Protein AF-A0AAN0JNF4-F1 (afdb_monomer)

Sequence (200 aa):
MFHEVEVFEYHETFSSSIDSCIINKDASWCRSPLKKAMQQNGWIILALCFAAAAVVLMICLPSYQQMKGKEGEPTNHVHVYPEDVKPPQVPLPTTTSKPLDISDLSYIISKLKECKFDPGQWEDLCLDIGLYEVTISTIRSDRNTANDCLRSCLVKWLNRVEDVDKKGGATWESLENGLINIGQKPVAEKLRERRKNRNK

InterPro domains:
  IPR000488 Death domain [PF00531] (119-193)
  IPR000488 Death domain [PS50017] (121-195)
  IPR011029 Death-like domain superfamily [G3DSA:1.10.533.10] (103-198)
  IPR011029 Death-like domain superfamily [SSF47986] (118-196)

Nearest PDB structures (foldseek):
  1wxp-assembly1_A  TM=7.784E-01  e=5.017E-02  Homo sapiens
  2kn6-assembly1_A  TM=3.632E-01  e=1.593E+00  Homo sapiens
  8auw-assembly1_D  TM=2.511E-01  e=8.977E+00  Homo sapiens

Radius of gyration: 28.71 Å; Cα contacts (8 Å, |Δi|>4): 121; chains: 1; bounding box: 68×84×61 Å

Mean predicted aligned error: 19.16 Å

Organism: Amphimedon queenslandica (NCBI:txid400682)

Foldseek 3Di:
DDDDDDDDDDDDDPDDPPPDDPDDDDPDPPPDPVVVVCVPCVVVVVVVVVVVVVVVCVVCVVVVVVVVPDPDDPPPPPPPPPDDDPPPCPPDPPPVFDQAAPVCLVVVLVLLVVLVPDLVCLLLLLVQLFDDPVVLVVLVVVDDDSSSSNSVSLNCQNVVPGCNVVQVGRGLVSSLVSCVVSVNNSSSVSSVVVVVVVVD

Secondary structure (DSSP, 8-state):
--------------SSTTSS-S----TTS---THHHHHHHSHHHHHHHHHHHHHHHHHHHHHHHHTTSS-------------TT------------PPBP-GGGHHHHHHHHHHTT--GGGHHHHHHHTT--HHHHHHHHHH-SSHHHHHHHHHHHHHTT-TTTTTTT-SBHHHHHHHHHHTT-HHHHHHHHHHHHTT--

Structure (mmCIF, N/CA/C/O backbone):
data_AF-A0AAN0JNF4-F1
#
_entry.id   AF-A0AAN0JNF4-F1
#
loop_
_atom_site.group_PDB
_atom_site.id
_atom_site.type_symbol
_atom_site.label_atom_id
_atom_site.label_alt_id
_atom_site.label_comp_id
_atom_site.label_asym_id
_atom_site.label_entity_id
_atom_site.label_seq_id
_atom_site.pdbx_PDB_ins_code
_atom_site.Cartn_x
_atom_site.Cartn_y
_atom_site.Cartn_z
_atom_site.occupancy
_atom_site.B_iso_or_equiv
_atom_site.auth_seq_id
_atom_site.auth_comp_id
_atom_site.auth_asym_id
_atom_site.auth_atom_id
_atom_site.pdbx_PDB_model_num
ATOM 1 N N . MET A 1 1 ? 48.609 48.356 7.515 1.00 37.72 1 MET A N 1
ATOM 2 C CA . MET A 1 1 ? 47.63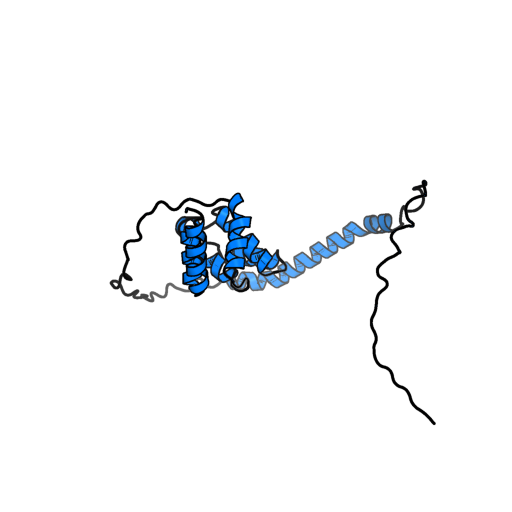8 48.860 6.522 1.00 37.72 1 MET A CA 1
ATOM 3 C C . MET A 1 1 ? 46.818 47.649 6.101 1.00 37.72 1 MET A C 1
ATOM 5 O O . MET A 1 1 ? 47.365 46.800 5.418 1.00 37.72 1 MET A O 1
ATOM 9 N N . PHE A 1 2 ? 45.852 47.294 6.954 1.00 30.27 2 PHE A N 1
ATOM 10 C CA . PHE A 1 2 ? 44.401 47.404 6.700 1.00 30.27 2 PHE A CA 1
ATOM 11 C C . PHE A 1 2 ? 43.979 46.478 5.542 1.00 30.27 2 PHE A C 1
ATOM 13 O O . PHE A 1 2 ? 44.378 46.740 4.417 1.00 30.27 2 PHE A O 1
ATOM 20 N N . HIS A 1 3 ? 43.499 45.258 5.812 1.00 29.58 3 HIS A N 1
ATOM 21 C CA . HIS A 1 3 ? 42.169 44.818 6.304 1.00 29.58 3 HIS A CA 1
ATOM 22 C C . HIS A 1 3 ? 41.166 44.534 5.172 1.00 29.58 3 HIS A C 1
ATOM 24 O O . HIS A 1 3 ? 41.238 45.164 4.128 1.00 29.58 3 HIS A O 1
ATOM 30 N N . GLU A 1 4 ? 40.244 43.613 5.488 1.00 40.78 4 GLU A N 1
ATOM 31 C CA . GLU A 1 4 ? 38.973 43.254 4.817 1.00 40.78 4 GLU A CA 1
ATOM 32 C C . GLU A 1 4 ? 39.038 42.090 3.806 1.00 40.78 4 GLU A C 1
ATOM 34 O O . GLU A 1 4 ? 39.748 42.163 2.810 1.00 40.78 4 GLU A O 1
ATOM 39 N N . VAL A 1 5 ? 38.526 40.874 4.107 1.00 35.50 5 VAL A N 1
ATOM 40 C CA . VAL A 1 5 ? 37.153 40.426 4.519 1.00 35.50 5 VAL A CA 1
ATOM 41 C C . VAL A 1 5 ? 36.162 40.796 3.394 1.00 35.50 5 VAL A C 1
ATOM 43 O O . VAL A 1 5 ? 36.164 41.937 2.972 1.00 35.50 5 VAL A O 1
ATOM 46 N N . GLU A 1 6 ? 35.470 39.887 2.697 1.00 40.53 6 GLU A N 1
ATOM 47 C CA . GLU A 1 6 ? 34.251 39.127 3.059 1.00 40.53 6 GLU A CA 1
ATOM 48 C C . GLU A 1 6 ? 34.028 38.038 1.978 1.00 40.53 6 GLU A C 1
ATOM 50 O O . GLU A 1 6 ? 34.368 38.233 0.815 1.00 40.53 6 GLU A O 1
ATOM 55 N N . VAL A 1 7 ? 33.676 36.784 2.278 1.00 29.95 7 VAL A N 1
ATOM 56 C CA . VAL A 1 7 ? 32.424 36.260 2.863 1.00 29.95 7 VAL A CA 1
ATOM 57 C C . VAL A 1 7 ? 31.189 36.534 1.994 1.00 29.95 7 VAL A C 1
ATOM 59 O O . VAL A 1 7 ? 30.878 37.655 1.626 1.00 29.95 7 VAL A O 1
ATOM 62 N N . PHE A 1 8 ? 30.520 35.425 1.671 1.00 33.59 8 PHE A N 1
ATOM 63 C CA . PHE A 1 8 ? 29.207 35.281 1.052 1.00 33.59 8 PHE A CA 1
ATOM 64 C C . PHE A 1 8 ? 28.179 36.325 1.503 1.00 33.59 8 PHE A C 1
ATOM 66 O O . PHE A 1 8 ? 27.909 36.425 2.696 1.00 33.59 8 PHE A O 1
ATOM 73 N N . GLU A 1 9 ? 27.449 36.898 0.545 1.00 34.94 9 GLU A N 1
ATOM 74 C CA . GLU A 1 9 ? 26.046 37.226 0.775 1.00 34.94 9 GLU A CA 1
ATOM 75 C C . GLU A 1 9 ? 25.196 37.033 -0.486 1.00 34.94 9 GLU A C 1
ATOM 77 O O . GLU A 1 9 ? 25.635 37.167 -1.627 1.00 34.94 9 GLU A O 1
ATOM 82 N N . TYR A 1 10 ? 23.977 36.593 -0.221 1.00 33.22 10 TYR A N 1
ATOM 83 C CA . TYR A 1 10 ? 23.023 35.935 -1.090 1.00 33.22 10 TYR A CA 1
ATOM 84 C C . TYR A 1 10 ? 21.776 36.815 -1.032 1.00 33.22 10 TYR A C 1
ATOM 86 O O . TYR A 1 10 ? 21.162 36.850 0.028 1.00 33.22 10 TYR A O 1
ATOM 94 N N . HIS A 1 11 ? 21.371 37.517 -2.098 1.00 32.22 11 HIS A N 1
ATOM 95 C CA . HIS A 1 11 ? 19.966 37.931 -2.214 1.00 32.22 11 HIS A CA 1
ATOM 96 C C . HIS A 1 11 ? 19.532 38.371 -3.619 1.00 32.22 11 HIS A C 1
ATOM 98 O O . HIS A 1 11 ? 20.156 39.209 -4.259 1.00 32.22 11 HIS A O 1
ATOM 104 N N . GLU A 1 12 ? 18.415 37.765 -4.027 1.00 42.78 12 GLU A N 1
ATOM 105 C CA . GLU A 1 12 ? 17.326 38.256 -4.877 1.00 42.78 12 GLU A CA 1
ATOM 106 C C . GLU A 1 12 ? 17.606 39.173 -6.074 1.00 42.78 12 GLU A C 1
ATOM 108 O O . GLU A 1 12 ? 17.917 40.350 -5.948 1.00 42.78 12 GLU A O 1
ATOM 113 N N . THR A 1 13 ? 17.223 38.681 -7.256 1.00 38.41 13 THR A N 1
ATOM 114 C CA . THR A 1 13 ? 16.361 39.438 -8.190 1.00 38.41 13 THR A CA 1
ATOM 115 C C . THR A 1 13 ? 15.706 38.478 -9.191 1.00 38.41 13 THR A C 1
ATOM 117 O O . THR A 1 13 ? 15.903 38.538 -10.400 1.00 38.41 13 THR A O 1
ATOM 120 N N . PHE A 1 14 ? 14.890 37.550 -8.679 1.00 38.47 14 PHE A N 1
ATOM 121 C CA . PHE A 1 14 ? 13.948 36.776 -9.494 1.00 38.47 14 PHE A CA 1
ATOM 122 C C . PHE A 1 14 ? 12.601 37.508 -9.531 1.00 38.47 14 PHE A C 1
ATOM 124 O O . PHE A 1 14 ? 11.618 37.044 -8.971 1.00 38.47 14 PHE A O 1
ATOM 131 N N . SER A 1 15 ? 12.562 38.704 -10.121 1.00 45.88 15 SER A N 1
ATOM 132 C CA . SER A 1 15 ? 11.306 39.352 -10.517 1.00 45.88 15 SER A CA 1
ATOM 133 C C . SER A 1 15 ? 11.604 40.564 -11.399 1.00 45.88 15 SER A C 1
ATOM 135 O O . SER A 1 15 ? 11.962 41.623 -10.894 1.00 45.88 15 SER A O 1
ATOM 137 N N . SER A 1 16 ? 11.540 40.387 -12.723 1.00 42.41 16 SER A N 1
ATOM 138 C CA . SER A 1 16 ? 11.180 41.455 -13.688 1.00 42.41 16 SER A CA 1
ATOM 139 C C . SER A 1 16 ? 11.310 41.056 -15.166 1.00 42.41 16 SER A C 1
ATOM 141 O O . SER A 1 16 ? 10.908 41.829 -16.027 1.00 42.41 16 SER A O 1
ATOM 143 N N . SER A 1 17 ? 11.789 39.859 -15.522 1.00 40.06 17 SER A N 1
ATOM 144 C CA . SER A 1 17 ? 11.940 39.479 -16.941 1.00 40.06 17 SER A CA 1
ATOM 145 C C . SER A 1 17 ? 10.810 38.576 -17.461 1.00 40.06 17 SER A C 1
ATOM 147 O O . SER A 1 17 ? 11.061 37.532 -18.053 1.00 40.06 17 SER A O 1
ATOM 149 N N . ILE A 1 18 ? 9.547 38.945 -17.207 1.00 45.22 18 ILE A N 1
ATOM 150 C CA . ILE A 1 18 ? 8.381 38.332 -17.885 1.00 45.22 18 ILE A CA 1
ATOM 151 C C . ILE A 1 18 ? 7.602 39.343 -18.752 1.00 45.22 18 ILE A C 1
ATOM 153 O O . ILE A 1 18 ? 6.824 38.932 -19.608 1.00 45.22 18 ILE A O 1
ATOM 157 N N . ASP A 1 19 ? 7.907 40.644 -18.697 1.00 48.97 19 ASP A N 1
ATOM 158 C CA . ASP A 1 19 ? 7.134 41.669 -19.424 1.00 48.97 19 ASP A CA 1
ATOM 159 C C . ASP A 1 19 ? 7.803 42.228 -20.693 1.00 48.97 19 ASP A C 1
ATOM 161 O O . ASP A 1 19 ? 7.809 43.433 -20.935 1.00 48.97 19 ASP A O 1
ATOM 165 N N . SER A 1 20 ? 8.336 41.375 -21.577 1.00 47.97 20 SER A N 1
ATOM 166 C CA . SER A 1 20 ? 8.727 41.870 -22.915 1.00 47.97 20 SER A CA 1
ATOM 167 C C . SER A 1 20 ? 8.595 40.881 -24.076 1.00 47.97 20 SER A C 1
ATOM 169 O O . SER A 1 20 ? 9.368 40.915 -25.027 1.00 47.97 20 SER A O 1
ATOM 171 N N . CYS A 1 21 ? 7.603 39.988 -24.048 1.00 41.78 21 CYS A N 1
ATOM 172 C CA . CYS A 1 21 ? 7.307 39.131 -25.211 1.00 41.78 21 CYS A CA 1
ATOM 173 C C . CYS A 1 21 ? 5.870 39.237 -25.732 1.00 41.78 21 CYS A C 1
ATOM 175 O O . CYS A 1 21 ? 5.448 38.423 -26.553 1.00 41.78 21 CYS A O 1
ATOM 177 N N . ILE A 1 22 ? 5.134 40.275 -25.336 1.00 50.75 22 ILE A N 1
ATOM 178 C CA . ILE A 1 22 ? 3.923 40.675 -26.052 1.00 50.75 22 ILE A CA 1
ATOM 179 C C . ILE A 1 22 ? 4.310 41.846 -26.956 1.00 50.75 22 ILE A C 1
ATOM 181 O O . ILE A 1 22 ? 4.891 42.816 -26.488 1.00 50.75 22 ILE A O 1
ATOM 185 N N . ILE A 1 23 ? 3.955 41.735 -28.240 1.00 52.88 23 ILE A N 1
ATOM 186 C CA . ILE A 1 23 ? 4.236 42.643 -29.370 1.00 52.88 23 ILE A CA 1
ATOM 187 C C . ILE A 1 23 ? 5.471 42.240 -30.203 1.00 52.88 23 ILE A C 1
ATOM 189 O O . ILE A 1 23 ? 6.491 42.916 -30.212 1.00 52.88 23 ILE A O 1
ATOM 193 N N . ASN A 1 24 ? 5.333 41.189 -31.023 1.00 40.91 24 ASN A N 1
ATOM 194 C CA . ASN A 1 24 ? 5.505 41.385 -32.469 1.00 40.91 24 ASN A CA 1
ATOM 195 C C . ASN A 1 24 ? 4.873 40.256 -33.302 1.00 40.91 24 ASN A C 1
ATOM 197 O O . ASN A 1 24 ? 5.160 39.073 -33.115 1.00 40.91 24 ASN A O 1
ATOM 201 N N . LYS A 1 25 ? 4.001 40.648 -34.236 1.00 52.88 25 LYS A N 1
ATOM 202 C CA . LYS A 1 25 ? 3.541 39.824 -35.356 1.00 52.88 25 LYS A CA 1
ATOM 203 C C . LYS A 1 25 ? 4.676 39.808 -36.378 1.00 52.88 25 LYS A C 1
ATOM 205 O O . LYS A 1 25 ? 4.958 40.856 -36.929 1.00 52.88 25 LYS A O 1
ATOM 210 N N . ASP A 1 26 ? 5.320 38.657 -36.572 1.00 43.03 26 ASP A N 1
ATOM 211 C CA . ASP A 1 26 ? 5.744 38.131 -37.884 1.00 43.03 26 ASP A CA 1
ATOM 212 C C . ASP A 1 26 ? 6.578 36.854 -37.697 1.00 43.03 26 ASP A C 1
ATOM 214 O O . ASP A 1 26 ? 7.797 36.838 -37.531 1.00 43.03 26 ASP A O 1
ATOM 218 N N . ALA A 1 27 ? 5.867 35.729 -37.702 1.00 53.47 27 ALA A N 1
ATOM 219 C CA . ALA A 1 27 ? 6.395 34.386 -37.509 1.00 53.47 27 ALA A CA 1
ATOM 220 C C . ALA A 1 27 ? 6.979 33.797 -38.809 1.00 53.47 27 ALA A C 1
ATOM 222 O O . ALA A 1 27 ? 6.453 32.816 -39.339 1.00 53.47 27 ALA A O 1
ATOM 223 N N . SER A 1 28 ? 8.074 34.361 -39.329 1.00 56.09 28 SER A N 1
ATOM 224 C CA . SER A 1 28 ? 8.736 33.825 -40.535 1.00 56.09 28 SER A CA 1
ATOM 225 C C . SER A 1 28 ? 10.201 33.404 -40.354 1.00 56.09 28 SER A C 1
ATOM 227 O O . SER A 1 28 ? 10.709 32.686 -41.213 1.00 56.09 28 SER A O 1
ATOM 229 N N . TRP A 1 29 ? 10.869 33.734 -39.239 1.00 48.03 29 TRP A N 1
ATOM 230 C CA . TRP A 1 29 ? 12.318 33.479 -39.084 1.00 48.03 29 TRP A CA 1
ATOM 231 C C . TRP A 1 29 ? 12.742 32.429 -38.044 1.00 48.03 29 TRP A C 1
ATOM 233 O O . TRP A 1 29 ? 13.887 31.988 -38.061 1.00 48.03 29 TRP A O 1
ATOM 243 N N . CYS A 1 30 ? 11.840 31.896 -37.218 1.00 50.25 30 CYS A N 1
ATOM 244 C CA . CYS A 1 30 ? 12.191 30.842 -36.248 1.00 50.25 30 CYS A CA 1
ATOM 245 C C . CYS A 1 30 ? 11.927 29.415 -36.764 1.00 50.25 30 CYS A C 1
ATOM 247 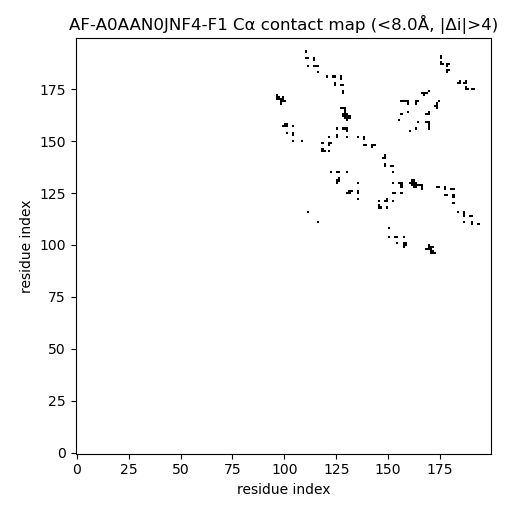O O . CYS A 1 30 ? 11.486 28.546 -36.012 1.00 50.25 30 CYS A O 1
ATOM 249 N N . ARG A 1 31 ? 12.187 29.133 -38.050 1.00 50.03 31 ARG A N 1
ATOM 250 C CA . ARG A 1 31 ? 12.218 27.749 -38.559 1.00 50.03 31 ARG A CA 1
ATOM 251 C C . ARG A 1 31 ? 13.667 27.274 -38.607 1.00 50.03 31 ARG A C 1
ATOM 253 O O . ARG A 1 31 ? 14.343 27.305 -39.627 1.00 50.03 31 ARG A O 1
ATOM 260 N N . SER A 1 32 ? 14.114 26.884 -37.424 1.00 48.38 32 SER A N 1
ATOM 261 C CA . SER A 1 32 ? 15.440 26.405 -37.068 1.00 48.38 32 SER A CA 1
ATOM 262 C C . SER A 1 32 ? 15.986 25.304 -38.007 1.00 48.38 32 SER A C 1
ATOM 264 O O . SER A 1 32 ? 15.274 24.341 -38.313 1.00 48.38 32 SER A O 1
ATOM 266 N N . PRO A 1 33 ? 17.279 25.365 -38.399 1.00 52.34 33 PRO A N 1
ATOM 267 C CA . PRO A 1 33 ? 17.980 24.306 -39.148 1.00 52.34 33 PRO A CA 1
ATOM 268 C C . PRO A 1 33 ? 18.035 22.951 -38.410 1.00 52.34 33 PRO A C 1
ATOM 270 O O . PRO A 1 33 ? 18.380 21.927 -38.996 1.00 52.34 33 PRO A O 1
ATOM 273 N N . LEU A 1 34 ? 17.608 22.919 -37.145 1.00 49.91 34 LEU A N 1
ATOM 274 C CA . LEU A 1 34 ? 17.571 21.741 -36.282 1.00 49.91 34 LEU A CA 1
ATOM 275 C C . LEU A 1 34 ? 16.607 20.645 -36.776 1.00 49.91 34 LEU A C 1
ATOM 277 O O . LEU A 1 34 ? 16.889 19.461 -36.611 1.00 49.91 34 LEU A O 1
ATOM 281 N N . LYS A 1 35 ? 15.504 21.006 -37.454 1.00 48.53 35 LYS A N 1
ATOM 282 C CA . LYS A 1 35 ? 14.561 20.003 -37.990 1.00 48.53 35 LYS A CA 1
ATOM 283 C C . LYS A 1 35 ? 15.099 19.253 -39.214 1.00 48.53 35 LYS A C 1
ATOM 285 O O . LYS A 1 35 ? 14.664 18.133 -39.461 1.00 48.53 35 LYS A O 1
ATOM 290 N N . LYS A 1 36 ? 16.055 19.826 -39.957 1.00 50.47 36 LYS A N 1
ATOM 291 C CA . LYS A 1 36 ? 16.671 19.155 -41.118 1.00 50.47 36 LYS A CA 1
ATOM 292 C C . LYS A 1 36 ? 17.751 18.147 -40.708 1.00 50.47 36 LYS A C 1
ATOM 294 O O . LYS A 1 36 ? 17.891 17.123 -41.365 1.00 50.47 36 LYS A O 1
ATOM 299 N N . ALA A 1 37 ? 18.440 18.369 -39.588 1.00 50.34 37 ALA A N 1
ATOM 300 C CA . ALA A 1 37 ? 19.450 17.435 -39.081 1.00 50.34 37 ALA A CA 1
ATOM 301 C C . ALA A 1 37 ? 18.852 16.117 -38.540 1.00 50.34 37 ALA A C 1
ATOM 303 O O . ALA A 1 37 ? 19.492 15.071 -38.627 1.00 50.34 37 ALA A O 1
ATOM 304 N N . MET A 1 38 ? 17.609 16.133 -38.041 1.00 53.28 38 MET A N 1
ATOM 305 C CA . MET A 1 38 ? 16.937 14.932 -37.515 1.00 53.28 38 MET A CA 1
ATOM 306 C C . MET A 1 38 ? 16.395 13.984 -38.594 1.00 53.28 38 MET A C 1
ATOM 308 O O . MET A 1 38 ? 16.168 12.814 -38.299 1.00 53.28 38 MET A O 1
ATOM 312 N N . GLN A 1 39 ? 16.210 14.443 -39.836 1.00 56.75 39 GLN A N 1
ATOM 313 C CA . GLN A 1 39 ? 15.692 13.586 -40.908 1.00 56.75 39 GLN A CA 1
ATOM 314 C C . GLN A 1 39 ? 16.790 12.920 -41.750 1.00 56.75 39 GLN A C 1
ATOM 316 O O . GLN A 1 39 ? 16.532 11.889 -42.361 1.00 56.75 39 GLN A O 1
ATOM 321 N N . GLN A 1 40 ? 18.015 13.457 -41.747 1.00 57.03 40 GLN A N 1
ATOM 322 C CA . GLN A 1 40 ? 19.115 12.919 -42.556 1.00 57.03 40 GLN A CA 1
ATOM 323 C C . GLN A 1 40 ? 19.711 11.627 -41.960 1.00 57.03 40 GLN A C 1
ATOM 325 O O . GLN A 1 40 ? 20.162 10.765 -42.704 1.00 57.03 40 GLN A O 1
ATOM 330 N N . ASN A 1 41 ? 19.677 11.470 -40.628 1.00 56.62 41 ASN A N 1
ATOM 331 C CA . ASN A 1 4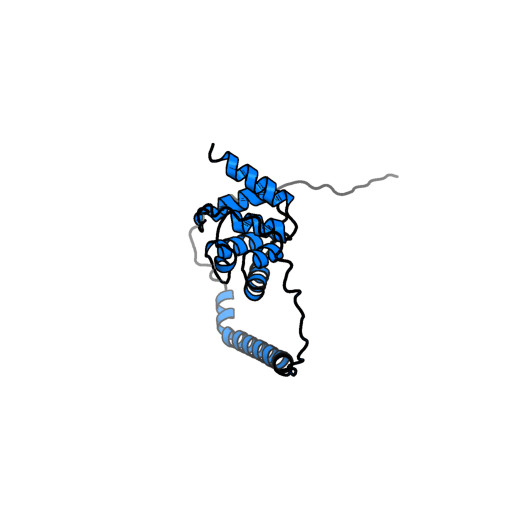1 ? 20.400 10.402 -39.917 1.00 56.62 41 ASN A CA 1
ATOM 332 C C . ASN A 1 41 ? 19.524 9.593 -38.942 1.00 56.62 41 ASN A C 1
ATOM 334 O O . ASN A 1 41 ? 20.041 8.778 -38.178 1.00 56.62 41 ASN A O 1
ATOM 338 N N . GLY A 1 42 ? 18.199 9.788 -38.951 1.00 62.41 42 GLY A N 1
ATOM 339 C CA . GLY A 1 42 ? 17.284 9.090 -38.036 1.00 62.41 42 GLY A CA 1
ATOM 340 C C . GLY A 1 42 ? 17.355 7.564 -38.157 1.00 62.41 42 GLY A C 1
ATOM 341 O O . GLY A 1 42 ? 17.238 6.855 -37.162 1.00 62.41 42 GLY A O 1
ATOM 342 N N . TRP A 1 43 ? 17.641 7.052 -39.357 1.00 65.00 43 TRP A N 1
ATOM 343 C CA . TRP A 1 43 ? 17.816 5.617 -39.602 1.00 65.00 43 TRP A CA 1
ATOM 344 C C . TRP A 1 43 ? 19.124 5.080 -39.011 1.00 65.00 43 TRP A C 1
ATOM 346 O O . TRP A 1 43 ? 19.168 3.929 -38.594 1.00 65.00 43 TRP A O 1
ATOM 356 N N . ILE A 1 44 ? 20.163 5.918 -38.910 1.00 71.50 44 ILE A N 1
ATOM 357 C CA . ILE A 1 44 ? 21.442 5.563 -38.276 1.00 71.50 44 ILE A CA 1
ATOM 358 C C . ILE A 1 44 ? 21.256 5.466 -36.763 1.00 71.50 44 ILE A C 1
ATOM 360 O O . ILE A 1 44 ? 21.715 4.507 -36.156 1.00 71.50 44 ILE A O 1
ATOM 364 N N . ILE A 1 45 ? 20.532 6.414 -36.156 1.00 70.56 45 ILE A N 1
ATOM 365 C CA . ILE A 1 45 ? 20.212 6.376 -34.720 1.00 70.56 45 ILE A CA 1
ATOM 366 C C . ILE A 1 45 ? 19.364 5.141 -34.404 1.00 70.56 45 ILE A C 1
ATOM 368 O O . ILE A 1 45 ? 19.662 4.420 -33.458 1.00 70.56 45 ILE A O 1
ATOM 372 N N . LEU A 1 46 ? 18.358 4.848 -35.233 1.00 69.62 46 LEU A N 1
ATOM 373 C CA . LEU A 1 46 ? 17.530 3.656 -35.074 1.00 69.62 46 LEU A CA 1
ATOM 374 C C . LEU A 1 46 ? 18.362 2.368 -35.213 1.00 69.62 46 LEU A C 1
ATOM 376 O O . LEU A 1 46 ? 18.249 1.480 -34.373 1.00 69.62 46 LEU A O 1
ATOM 380 N N . ALA A 1 47 ? 19.242 2.287 -36.216 1.00 77.44 47 ALA A N 1
ATOM 381 C CA . ALA A 1 47 ? 20.147 1.154 -36.411 1.00 77.44 47 ALA A CA 1
ATOM 382 C C . ALA A 1 47 ? 21.142 0.984 -35.248 1.00 77.44 47 ALA A C 1
ATOM 384 O O . ALA A 1 47 ? 21.373 -0.139 -34.805 1.00 77.44 47 ALA A O 1
ATOM 385 N N . LEU A 1 48 ? 21.680 2.082 -34.705 1.00 77.12 48 LEU A N 1
ATOM 386 C CA . LEU A 1 48 ? 22.535 2.070 -33.514 1.00 77.12 48 LEU A CA 1
ATOM 387 C C . LEU A 1 48 ? 21.768 1.606 -32.268 1.00 77.12 48 LEU A C 1
ATOM 389 O O . LEU A 1 48 ? 22.298 0.813 -31.493 1.00 77.12 48 LEU A O 1
ATOM 393 N N . CYS A 1 49 ? 20.513 2.029 -32.091 1.00 73.50 49 CYS A N 1
ATOM 394 C CA . CYS A 1 49 ? 19.658 1.557 -31.001 1.00 73.50 49 CYS A CA 1
ATOM 395 C C . CYS A 1 49 ? 19.337 0.060 -31.126 1.00 73.50 49 CYS A C 1
ATOM 397 O O . CYS A 1 49 ? 19.405 -0.657 -30.129 1.00 73.50 49 CYS A O 1
ATOM 399 N N . PHE A 1 50 ? 19.043 -0.435 -32.334 1.00 80.69 50 PHE A N 1
ATOM 400 C CA . PHE A 1 50 ? 18.837 -1.867 -32.570 1.00 80.69 50 PHE A CA 1
ATOM 401 C C . PHE A 1 50 ? 20.110 -2.680 -32.319 1.00 80.69 50 PHE A C 1
ATOM 403 O O . PHE A 1 50 ? 20.040 -3.732 -31.686 1.00 80.69 50 PHE A O 1
ATOM 410 N N . ALA A 1 51 ? 21.273 -2.183 -32.748 1.00 80.25 51 ALA A N 1
ATOM 411 C CA . ALA A 1 51 ? 22.555 -2.823 -32.473 1.00 80.25 51 ALA A CA 1
ATOM 412 C C . ALA A 1 51 ? 22.855 -2.863 -30.966 1.00 80.25 51 ALA A C 1
ATOM 414 O O . ALA A 1 51 ? 23.239 -3.908 -30.450 1.00 80.25 51 ALA A O 1
ATOM 415 N N . ALA A 1 52 ? 22.609 -1.770 -30.236 1.00 77.31 52 ALA A N 1
ATOM 416 C CA . ALA A 1 52 ? 22.777 -1.728 -28.785 1.00 77.31 52 ALA A CA 1
ATOM 417 C C . ALA A 1 52 ? 21.826 -2.699 -28.062 1.00 77.31 52 ALA A C 1
ATOM 419 O O . ALA A 1 52 ? 22.262 -3.434 -27.179 1.00 77.31 52 ALA A O 1
ATOM 420 N N . ALA A 1 53 ? 20.555 -2.772 -28.471 1.00 79.19 53 ALA A N 1
ATOM 421 C CA . ALA A 1 53 ? 19.593 -3.725 -27.916 1.00 79.19 53 ALA A CA 1
ATOM 422 C C . ALA A 1 53 ? 19.981 -5.184 -28.213 1.00 79.19 53 ALA A C 1
ATOM 424 O O . ALA A 1 53 ? 19.869 -6.036 -27.334 1.00 79.19 53 ALA A O 1
ATOM 425 N N . ALA A 1 54 ? 20.491 -5.473 -29.415 1.00 80.12 54 ALA A N 1
ATOM 426 C CA . ALA A 1 54 ? 20.993 -6.797 -29.775 1.00 80.12 54 ALA A CA 1
ATOM 427 C C . ALA A 1 54 ? 22.245 -7.175 -28.969 1.00 80.12 54 ALA A C 1
ATOM 429 O O . ALA A 1 54 ? 22.354 -8.308 -28.516 1.00 80.12 54 ALA A O 1
ATOM 430 N N . VAL A 1 55 ? 23.159 -6.231 -28.727 1.00 82.62 55 VAL A N 1
ATOM 431 C CA . VAL A 1 55 ? 24.338 -6.446 -27.873 1.00 82.62 55 VAL A CA 1
ATOM 432 C C . VAL A 1 55 ? 23.920 -6.700 -26.423 1.00 82.62 55 VAL A C 1
ATOM 434 O O . VAL A 1 55 ? 24.416 -7.643 -25.817 1.00 82.62 55 VAL A O 1
ATOM 437 N N . VAL A 1 56 ? 22.956 -5.946 -25.885 1.00 79.06 56 VAL A N 1
ATOM 438 C CA . VAL A 1 56 ? 22.387 -6.202 -24.549 1.00 79.06 56 VAL A CA 1
ATOM 439 C C . VAL A 1 56 ? 21.715 -7.574 -24.495 1.00 79.06 56 VAL A C 1
ATOM 441 O O . VAL A 1 56 ? 21.967 -8.328 -23.563 1.00 79.06 56 VAL A O 1
ATOM 444 N N . LEU A 1 57 ? 20.935 -7.955 -25.510 1.00 78.19 57 LEU A N 1
ATOM 445 C CA . LEU A 1 57 ? 20.338 -9.290 -25.588 1.00 78.19 57 LEU A CA 1
ATOM 446 C C . LEU A 1 57 ? 21.402 -10.388 -25.662 1.00 78.19 57 LEU A C 1
ATOM 448 O O . LEU A 1 57 ? 21.252 -11.390 -24.980 1.00 78.19 57 LEU A O 1
ATOM 452 N N . MET A 1 58 ? 22.489 -10.201 -26.413 1.00 77.31 58 MET A N 1
ATOM 453 C CA . MET A 1 58 ? 23.579 -11.180 -26.521 1.00 77.31 58 MET A CA 1
ATOM 454 C C . MET A 1 58 ? 24.432 -11.269 -25.248 1.00 77.31 58 MET A C 1
ATOM 456 O O . MET A 1 58 ? 24.924 -12.347 -24.928 1.00 77.31 58 MET A O 1
ATOM 460 N N . ILE A 1 59 ? 24.572 -10.175 -24.493 1.00 77.88 59 ILE A N 1
ATOM 461 C CA . ILE A 1 59 ? 25.231 -10.167 -23.177 1.00 77.88 59 ILE A CA 1
ATOM 462 C C . ILE A 1 59 ? 24.316 -10.785 -22.106 1.00 77.88 59 ILE A C 1
ATOM 464 O O . ILE A 1 59 ? 24.787 -11.495 -21.220 1.00 77.88 59 ILE A O 1
ATOM 468 N N . CYS A 1 60 ? 23.003 -10.558 -22.186 1.00 68.56 60 CYS A N 1
ATOM 469 C CA . CYS A 1 60 ? 22.035 -11.041 -21.203 1.00 68.56 60 CYS A CA 1
ATOM 470 C C . CYS A 1 60 ? 21.496 -12.451 -21.497 1.00 68.56 60 CYS A C 1
ATOM 472 O O . CYS A 1 60 ? 21.025 -13.100 -20.567 1.00 68.56 60 CYS A O 1
ATOM 474 N N . LEU A 1 61 ? 21.574 -12.963 -22.733 1.00 69.31 61 LEU A N 1
ATOM 475 C CA . LEU A 1 61 ? 21.104 -14.311 -23.089 1.00 69.31 61 LEU A CA 1
ATOM 476 C C . LEU A 1 61 ? 21.837 -15.425 -22.323 1.00 69.31 61 LEU A C 1
ATOM 478 O O . LEU A 1 61 ? 21.154 -16.301 -21.793 1.00 69.31 61 LEU A O 1
ATOM 482 N N . PRO A 1 62 ? 23.182 -15.413 -22.207 1.00 65.69 62 PRO A N 1
ATOM 483 C CA . PRO A 1 62 ? 23.911 -16.410 -21.423 1.00 65.69 62 PRO A CA 1
ATOM 484 C C . PRO A 1 62 ? 23.516 -16.379 -19.939 1.00 65.69 62 PRO A C 1
ATOM 486 O O . PRO A 1 62 ? 23.341 -17.430 -19.326 1.00 65.69 62 PRO A O 1
ATOM 489 N N . SER A 1 63 ? 23.283 -15.185 -19.380 1.00 61.97 63 SER A N 1
ATOM 490 C CA . SER A 1 63 ? 22.796 -15.000 -18.004 1.00 61.97 63 SER A CA 1
ATOM 491 C C . SER A 1 63 ? 21.336 -15.440 -17.826 1.00 61.97 63 SER A C 1
ATOM 493 O O . SER A 1 63 ? 20.980 -15.983 -16.784 1.00 61.97 63 SER A O 1
ATOM 495 N N . TYR A 1 64 ? 20.498 -15.270 -18.853 1.00 58.31 64 TYR A N 1
ATOM 496 C CA . TYR A 1 64 ? 19.112 -15.744 -18.876 1.00 58.31 64 TYR A CA 1
ATOM 497 C C . TYR A 1 64 ? 19.036 -17.278 -18.957 1.00 58.31 64 TYR A C 1
ATOM 499 O O . TYR A 1 64 ? 18.224 -17.906 -18.278 1.00 58.31 64 TYR A O 1
ATOM 507 N N . GLN A 1 65 ? 19.920 -17.904 -19.739 1.00 57.66 65 GLN A N 1
ATOM 508 C CA . GLN A 1 65 ? 20.001 -19.363 -19.874 1.00 57.66 65 GLN A CA 1
ATOM 509 C C . GLN A 1 65 ? 20.475 -20.045 -18.579 1.00 57.66 65 GLN A C 1
ATOM 511 O O . GLN A 1 65 ? 20.014 -21.141 -18.270 1.00 57.66 65 GLN A O 1
ATOM 516 N N . GLN A 1 66 ? 21.302 -19.374 -17.769 1.00 57.75 66 GLN A N 1
ATOM 517 C CA . GLN A 1 66 ? 21.721 -19.876 -16.452 1.00 57.75 66 GLN A CA 1
ATOM 518 C C . GLN A 1 66 ? 20.577 -19.955 -15.426 1.00 57.75 66 GLN A C 1
ATOM 520 O O . GLN A 1 66 ? 20.675 -20.713 -14.461 1.00 57.75 66 GLN A O 1
ATOM 525 N N . MET A 1 67 ? 19.473 -19.223 -15.627 1.00 47.28 67 MET A N 1
ATOM 526 C CA . MET A 1 67 ? 18.303 -19.296 -14.742 1.00 47.28 67 MET A CA 1
ATOM 527 C C . MET A 1 67 ? 17.338 -20.440 -15.080 1.00 47.28 67 MET A C 1
ATOM 529 O O . MET A 1 67 ? 16.574 -20.848 -14.211 1.00 47.28 67 MET A O 1
ATOM 533 N N . LYS A 1 68 ? 17.378 -21.007 -16.295 1.00 52.62 68 LYS A N 1
ATOM 534 C CA . LYS A 1 68 ? 16.523 -22.152 -16.670 1.00 52.62 68 LYS A CA 1
ATOM 535 C C . LYS A 1 68 ? 17.153 -23.528 -16.430 1.00 52.62 68 LYS A C 1
ATOM 537 O O . LYS A 1 68 ? 16.508 -24.538 -16.679 1.00 52.62 68 LYS A O 1
ATOM 542 N N . GLY A 1 69 ? 18.384 -23.580 -15.930 1.00 52.34 69 GLY A N 1
ATOM 543 C CA . GLY A 1 69 ? 19.145 -24.815 -15.740 1.00 52.34 69 GLY A CA 1
ATOM 544 C C . GLY A 1 69 ? 19.326 -25.219 -14.281 1.00 52.34 69 GLY A C 1
ATOM 545 O O . GLY A 1 69 ? 20.453 -25.497 -13.895 1.00 52.34 69 GLY A O 1
ATOM 546 N N . LYS A 1 70 ? 18.261 -25.213 -13.471 1.00 44.72 70 LYS A N 1
ATOM 547 C CA . LYS A 1 70 ? 18.171 -25.970 -12.210 1.00 44.72 70 LYS A CA 1
ATOM 548 C C . LYS A 1 70 ? 16.709 -26.327 -11.933 1.00 44.72 70 LYS A C 1
ATOM 550 O O . LYS A 1 70 ? 16.096 -25.794 -11.014 1.00 44.72 70 LYS A O 1
ATOM 555 N N . GLU A 1 71 ? 16.160 -27.266 -12.699 1.00 54.91 71 GLU A N 1
ATOM 556 C CA . GLU A 1 71 ? 15.234 -28.218 -12.079 1.00 54.91 71 GLU A CA 1
ATOM 557 C C . GLU A 1 71 ? 16.087 -29.080 -11.147 1.00 54.91 71 GLU A C 1
ATOM 559 O O . GLU A 1 71 ? 16.644 -30.107 -11.524 1.00 54.91 71 GLU A O 1
ATOM 564 N N . GLY A 1 72 ? 16.308 -28.550 -9.944 1.00 48.19 72 GLY A N 1
ATOM 565 C CA . GLY A 1 72 ? 16.785 -29.342 -8.832 1.00 48.19 72 GLY A CA 1
ATOM 566 C C . GLY A 1 72 ? 15.683 -30.328 -8.490 1.00 48.19 72 GLY A C 1
ATOM 567 O O . GLY A 1 72 ? 14.594 -29.921 -8.097 1.00 48.19 72 GLY A O 1
ATOM 568 N N . GLU A 1 73 ? 15.980 -31.598 -8.740 1.00 45.81 73 GLU A N 1
ATOM 569 C CA . GLU A 1 73 ? 15.706 -32.743 -7.876 1.00 45.81 73 GLU A CA 1
ATOM 570 C C . GLU A 1 73 ? 14.669 -32.482 -6.763 1.00 45.81 73 GLU A C 1
ATOM 572 O O . GLU A 1 73 ? 14.901 -31.617 -5.908 1.00 45.81 73 GLU A O 1
ATOM 577 N N . PRO A 1 74 ? 13.566 -33.250 -6.686 1.00 46.53 74 PRO A N 1
ATOM 578 C CA . PRO A 1 74 ? 12.670 -33.184 -5.545 1.00 46.53 74 PRO A CA 1
ATOM 579 C C . PRO A 1 74 ? 13.410 -33.721 -4.316 1.00 46.53 74 PRO A C 1
ATOM 581 O O . PRO A 1 74 ? 13.330 -34.899 -3.970 1.00 46.53 74 PRO A O 1
ATOM 584 N N . THR A 1 75 ? 14.142 -32.844 -3.631 1.00 49.03 75 THR A N 1
ATOM 585 C CA . THR A 1 75 ? 14.512 -33.099 -2.250 1.00 49.03 75 THR A CA 1
ATOM 586 C C . THR A 1 75 ? 13.212 -33.108 -1.474 1.00 49.03 75 THR A C 1
ATOM 588 O O . THR A 1 75 ? 12.557 -32.094 -1.242 1.00 49.03 75 THR A O 1
ATOM 591 N N . ASN A 1 76 ? 12.809 -34.326 -1.139 1.00 52.16 76 ASN A N 1
ATOM 592 C CA . ASN A 1 76 ? 11.742 -34.648 -0.219 1.00 52.16 76 ASN A CA 1
ATOM 593 C C . ASN A 1 76 ? 12.191 -34.217 1.189 1.00 52.16 76 ASN A C 1
ATOM 595 O O . ASN A 1 76 ? 12.405 -35.031 2.083 1.00 52.16 76 ASN A O 1
ATOM 599 N N . HIS A 1 77 ? 12.431 -32.919 1.370 1.00 47.94 77 HIS A N 1
ATOM 600 C CA . HIS A 1 77 ? 12.478 -32.312 2.679 1.00 47.94 77 HIS A CA 1
ATOM 601 C C . HIS A 1 77 ? 11.029 -32.132 3.079 1.00 47.94 77 HIS A C 1
ATOM 603 O O . HIS A 1 77 ? 10.365 -31.171 2.696 1.00 47.94 77 HIS A O 1
ATOM 609 N N . VAL A 1 78 ? 10.548 -33.122 3.825 1.00 45.56 78 VAL A N 1
ATOM 610 C CA . VAL A 1 78 ? 9.372 -33.012 4.673 1.00 45.56 78 VAL A CA 1
ATOM 611 C C . VAL A 1 78 ? 9.581 -31.772 5.538 1.00 45.56 78 VAL A C 1
ATOM 613 O O . VAL A 1 78 ? 10.208 -31.822 6.596 1.00 45.56 78 VAL A O 1
ATOM 616 N N . HIS A 1 79 ? 9.100 -30.628 5.058 1.00 43.94 79 HIS A N 1
ATOM 617 C CA . HIS A 1 79 ? 8.850 -29.491 5.910 1.00 43.94 79 HIS A CA 1
ATOM 618 C C . HIS A 1 79 ? 7.647 -29.922 6.737 1.00 43.94 79 HIS A C 1
ATOM 620 O O . HIS A 1 79 ? 6.498 -29.804 6.310 1.00 43.94 79 HIS A O 1
ATOM 626 N N . VAL A 1 80 ? 7.937 -30.525 7.890 1.00 40.50 80 VAL A N 1
ATOM 627 C CA . VAL A 1 80 ? 6.980 -30.658 8.979 1.00 40.50 80 VAL A CA 1
ATOM 628 C C . VAL A 1 80 ? 6.629 -29.225 9.359 1.00 40.50 80 VAL A C 1
ATOM 630 O O . VAL A 1 80 ? 7.268 -28.600 10.202 1.00 40.50 80 VAL A O 1
ATOM 633 N N . TYR A 1 81 ? 5.642 -28.661 8.668 1.00 47.34 81 TYR A N 1
ATOM 634 C CA . TYR A 1 81 ? 4.792 -27.669 9.286 1.00 47.34 81 TYR A CA 1
ATOM 635 C C . TYR A 1 81 ? 4.238 -28.353 10.534 1.00 47.34 81 TYR A C 1
ATOM 637 O O . TYR A 1 81 ? 3.722 -29.466 10.412 1.00 47.34 81 TYR A O 1
ATOM 645 N N . PRO A 1 82 ? 4.386 -27.764 11.727 1.00 48.59 82 PRO A N 1
ATOM 646 C CA . PRO A 1 82 ? 3.626 -28.222 12.869 1.00 48.59 82 PRO A CA 1
ATOM 647 C C . PRO A 1 82 ? 2.148 -28.115 12.484 1.00 48.59 82 PRO A C 1
ATOM 649 O O . PRO A 1 82 ? 1.586 -27.018 12.447 1.00 48.59 82 PRO A O 1
ATOM 652 N N . GLU A 1 83 ? 1.530 -29.242 12.135 1.00 52.28 83 GLU A N 1
ATOM 653 C CA . GLU A 1 83 ? 0.099 -29.370 12.331 1.00 52.28 83 GLU A CA 1
ATOM 654 C C . GLU A 1 83 ? -0.155 -29.177 13.831 1.00 52.28 83 GLU A C 1
ATOM 656 O O . GLU A 1 83 ? 0.599 -29.641 14.688 1.00 52.28 83 GLU A O 1
ATOM 661 N N . ASP A 1 84 ? -1.211 -28.419 14.108 1.00 49.88 84 ASP A N 1
ATOM 662 C CA . ASP A 1 84 ? -1.871 -28.295 15.406 1.00 49.88 84 ASP A CA 1
ATOM 663 C C . ASP A 1 84 ? -1.346 -27.282 16.429 1.00 49.88 84 ASP A C 1
ATOM 665 O O . ASP A 1 84 ? -1.558 -27.440 17.631 1.00 49.88 84 ASP A O 1
ATOM 669 N N . VAL A 1 85 ? -0.872 -26.119 15.973 1.00 48.12 85 VAL A N 1
ATOM 670 C CA . VAL A 1 85 ? -1.226 -24.880 16.692 1.00 48.12 85 VAL A CA 1
ATOM 671 C C . VAL A 1 85 ? -1.822 -23.875 15.721 1.00 48.12 85 VAL A C 1
ATOM 673 O O . VAL A 1 85 ? -1.165 -22.949 15.253 1.00 48.12 85 VAL A O 1
ATOM 676 N N . LYS A 1 86 ? -3.117 -24.060 15.439 1.00 46.72 86 LYS A N 1
ATOM 677 C CA . LYS A 1 86 ? -4.008 -23.000 14.958 1.00 46.72 86 LYS A CA 1
ATOM 678 C C . LYS A 1 86 ? -3.709 -21.744 15.797 1.00 46.72 86 LYS A C 1
ATOM 680 O O . LYS A 1 86 ? -4.018 -21.763 16.993 1.00 46.72 86 LYS A O 1
ATOM 685 N N . PRO A 1 87 ? -3.110 -20.673 15.230 1.00 52.28 87 PRO A N 1
ATOM 686 C CA . PRO A 1 87 ? -3.002 -19.399 15.933 1.00 52.28 87 PRO A CA 1
ATOM 687 C C . PRO A 1 87 ? -4.407 -19.057 16.414 1.00 52.28 87 PRO A C 1
ATOM 689 O O . PRO A 1 87 ? -5.332 -19.326 15.639 1.00 52.28 87 PRO A O 1
ATOM 692 N N . PRO A 1 88 ? -4.610 -18.547 17.644 1.00 36.78 88 PRO A N 1
ATOM 693 C CA . PRO A 1 88 ? -5.938 -18.265 18.163 1.00 36.78 88 PRO A CA 1
ATOM 694 C C . PRO A 1 88 ? -6.743 -17.530 17.099 1.00 36.78 88 PRO A C 1
ATOM 696 O O . PRO A 1 88 ? -6.525 -16.348 16.837 1.00 36.78 88 PRO A O 1
ATOM 699 N N . GLN A 1 89 ? -7.640 -18.257 16.433 1.00 46.00 89 GLN A N 1
ATOM 700 C CA . GLN A 1 89 ? -8.587 -17.650 15.528 1.00 46.00 89 GLN A CA 1
ATOM 701 C C . GLN A 1 89 ? -9.603 -17.039 16.459 1.00 46.00 89 GLN A C 1
ATOM 703 O O . GLN A 1 89 ? -10.604 -17.663 16.803 1.00 46.00 89 GLN A O 1
ATOM 708 N N . VAL A 1 90 ? -9.274 -15.836 16.929 1.00 50.69 90 VAL A N 1
ATOM 709 C CA . VAL A 1 90 ? -10.276 -14.872 17.343 1.00 50.69 90 VAL A CA 1
ATOM 710 C C . VAL A 1 90 ? -11.275 -14.886 16.192 1.00 50.69 90 VAL A C 1
ATOM 712 O O . VAL A 1 90 ? -10.867 -14.574 15.070 1.00 50.69 90 VAL A O 1
ATOM 715 N N . PRO A 1 91 ? -12.516 -15.358 16.406 1.00 43.59 91 PRO A N 1
ATOM 716 C CA . PRO A 1 91 ? -13.519 -15.360 15.362 1.00 43.59 91 PRO A CA 1
ATOM 717 C C . PRO A 1 91 ? -13.617 -13.925 14.871 1.00 43.59 91 PRO A C 1
ATOM 719 O O . PRO A 1 91 ? -14.045 -13.042 15.616 1.00 43.59 91 PRO A O 1
ATOM 722 N N . LEU A 1 92 ? -13.102 -13.684 13.667 1.00 46.75 92 LEU A N 1
ATOM 723 C CA . LEU A 1 92 ? -13.163 -12.379 13.048 1.00 46.75 92 LEU A CA 1
ATOM 724 C C . LEU A 1 92 ? -14.656 -12.113 12.877 1.00 46.75 92 LEU A C 1
ATOM 726 O O . LEU A 1 92 ? -15.319 -12.898 12.191 1.00 46.75 92 LEU A O 1
ATOM 730 N N . PRO A 1 93 ? -15.234 -11.101 13.542 1.00 42.09 93 PRO A N 1
ATOM 731 C CA . PRO A 1 93 ? -16.618 -10.770 13.292 1.00 42.09 93 PRO A CA 1
ATOM 732 C C . PRO A 1 93 ? -16.698 -10.405 11.815 1.00 42.09 93 PRO A C 1
ATOM 734 O O . PRO A 1 93 ? -16.139 -9.387 11.408 1.00 42.09 93 PRO A O 1
ATOM 737 N N . THR A 1 94 ? -17.367 -11.248 11.023 1.00 37.91 94 THR A N 1
ATOM 738 C CA . THR A 1 94 ? -17.761 -10.996 9.634 1.00 37.91 94 THR A CA 1
ATOM 739 C C . THR A 1 94 ? -18.720 -9.815 9.619 1.00 37.91 94 THR A C 1
ATOM 741 O O . THR A 1 94 ? -19.932 -9.941 9.472 1.00 37.91 94 THR A O 1
ATOM 744 N N . THR A 1 95 ? -18.158 -8.641 9.856 1.00 44.62 95 THR A N 1
ATOM 745 C CA . THR A 1 95 ? -18.777 -7.362 9.597 1.00 44.62 95 THR A CA 1
ATOM 746 C C . THR A 1 95 ? -18.495 -7.153 8.130 1.00 44.62 95 THR A C 1
ATOM 748 O O . THR A 1 95 ? -17.336 -6.980 7.769 1.00 44.62 95 THR A O 1
ATOM 751 N N . THR A 1 96 ? -19.511 -7.265 7.278 1.00 55.78 96 THR A N 1
ATOM 752 C CA . THR A 1 96 ? -19.386 -7.014 5.839 1.00 55.78 96 THR A CA 1
ATOM 753 C C . THR A 1 96 ? -18.710 -5.658 5.637 1.00 55.78 96 THR A C 1
ATOM 755 O O . THR A 1 96 ? -19.333 -4.606 5.791 1.00 55.78 96 THR A O 1
ATOM 758 N N . SER A 1 97 ? -17.398 -5.686 5.403 1.00 73.81 97 SER A N 1
ATOM 759 C CA . SER A 1 97 ? -16.570 -4.492 5.346 1.00 73.81 97 SER A CA 1
ATOM 760 C C . SER A 1 97 ? -16.878 -3.785 4.038 1.00 73.81 97 SER A C 1
ATOM 762 O O . SER A 1 97 ? -16.905 -4.410 2.976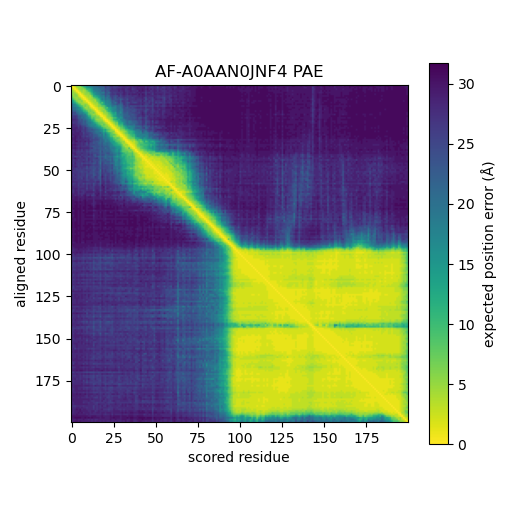 1.00 73.81 97 SER A O 1
ATOM 764 N N . LYS A 1 98 ? -17.188 -2.488 4.116 1.00 86.94 98 LYS A N 1
ATOM 765 C CA . LYS A 1 98 ? -17.554 -1.708 2.935 1.00 86.94 98 LYS A CA 1
ATOM 766 C C . LYS A 1 98 ? -16.383 -1.750 1.935 1.00 86.94 98 LYS A C 1
ATOM 768 O O . LYS A 1 98 ? -15.279 -1.353 2.323 1.00 86.94 98 LYS A O 1
ATOM 773 N N . PRO A 1 99 ? -16.607 -2.182 0.679 1.00 92.38 99 PRO A N 1
ATOM 774 C CA . PRO A 1 99 ? -15.572 -2.143 -0.343 1.00 92.38 99 PRO A CA 1
ATOM 775 C C . PRO A 1 99 ? -15.198 -0.692 -0.652 1.00 92.38 99 PRO A C 1
ATOM 777 O O . PRO A 1 99 ? -16.065 0.186 -0.694 1.00 92.38 99 PRO A O 1
ATOM 780 N N . LEU A 1 100 ? -13.903 -0.462 -0.837 1.00 95.81 100 LEU A N 1
ATOM 781 C CA . LEU A 1 100 ? -13.329 0.798 -1.289 1.00 95.81 100 LEU A CA 1
ATOM 782 C C . LEU A 1 100 ? -13.118 0.747 -2.797 1.00 95.81 100 LEU A C 1
ATOM 784 O O . LEU A 1 100 ? -12.904 -0.326 -3.367 1.00 95.81 100 LEU A O 1
ATOM 788 N N . ASP A 1 101 ? -13.155 1.913 -3.428 1.00 95.00 101 ASP A N 1
ATOM 789 C CA . ASP A 1 101 ? -12.902 2.054 -4.857 1.00 95.00 101 ASP A CA 1
ATOM 790 C C . ASP A 1 101 ? -11.858 3.142 -5.150 1.00 95.00 101 ASP A C 1
ATOM 792 O O . ASP A 1 101 ? -11.309 3.793 -4.257 1.00 95.00 101 ASP A O 1
ATOM 796 N N . ILE A 1 102 ? -11.556 3.343 -6.432 1.00 97.12 102 ILE A N 1
ATOM 797 C CA . ILE A 1 102 ? -10.542 4.303 -6.872 1.00 97.12 102 ILE A CA 1
ATOM 798 C C . ILE A 1 102 ? -10.826 5.750 -6.425 1.00 97.12 102 ILE A C 1
ATOM 800 O O . ILE A 1 102 ? -9.885 6.533 -6.270 1.00 97.12 102 ILE A O 1
ATOM 804 N N . SER A 1 103 ? -12.090 6.117 -6.185 1.00 96.06 103 SER A N 1
ATOM 805 C CA . SER A 1 103 ? -12.473 7.452 -5.712 1.00 96.06 103 SER A CA 1
ATOM 806 C C . SER A 1 103 ? -12.031 7.706 -4.265 1.00 96.06 103 SER A C 1
ATOM 808 O O . SER A 1 103 ? -11.745 8.850 -3.899 1.00 96.06 103 SER A O 1
ATOM 810 N N . ASP A 1 104 ? -11.847 6.646 -3.471 1.00 95.88 104 ASP A N 1
ATOM 811 C CA . ASP A 1 104 ? -11.362 6.729 -2.092 1.00 95.88 104 ASP A CA 1
ATOM 812 C C . ASP A 1 104 ? -9.846 6.983 -1.996 1.00 95.88 104 ASP A C 1
ATOM 814 O O . ASP A 1 104 ? -9.347 7.331 -0.921 1.00 95.88 104 ASP A O 1
ATOM 818 N N . LEU A 1 105 ? -9.088 6.874 -3.098 1.00 97.69 105 LEU A N 1
ATOM 819 C CA . LEU A 1 105 ? -7.620 6.976 -3.104 1.00 97.69 105 LEU A CA 1
ATOM 820 C C . LEU A 1 105 ? -7.099 8.232 -2.393 1.00 97.69 105 LEU A C 1
ATOM 822 O O . LEU A 1 105 ? -6.189 8.157 -1.564 1.00 97.69 105 LEU A O 1
ATOM 826 N N . SER A 1 106 ? -7.669 9.399 -2.708 1.00 96.38 106 SER A N 1
ATOM 827 C CA . SER A 1 106 ? -7.240 10.671 -2.108 1.00 96.38 106 SER A CA 1
ATOM 828 C C . SER A 1 106 ? -7.480 10.693 -0.597 1.00 96.38 106 SER A C 1
ATOM 830 O O . SER A 1 106 ? -6.667 11.217 0.173 1.00 96.38 106 SER A O 1
ATOM 832 N N . TYR A 1 107 ? -8.591 10.099 -0.163 1.00 95.00 107 TYR A N 1
ATOM 833 C CA . TYR A 1 107 ? -8.954 10.008 1.242 1.00 95.00 107 TYR A CA 1
ATOM 8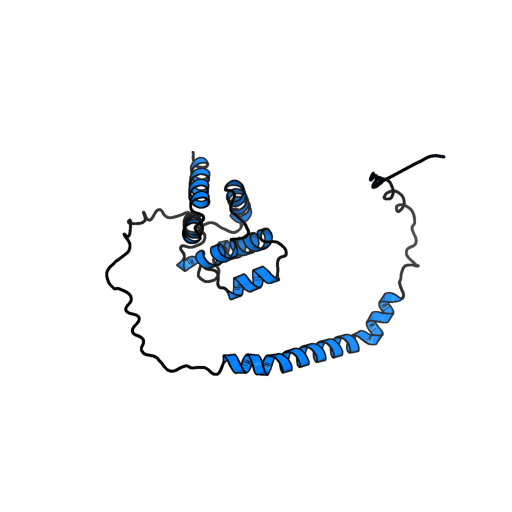34 C C . TYR A 1 107 ? -8.016 9.053 1.991 1.00 95.00 107 TYR A C 1
ATOM 836 O O . TYR A 1 107 ? -7.517 9.405 3.060 1.00 95.00 107 TYR A O 1
ATOM 844 N N . ILE A 1 108 ? -7.689 7.904 1.396 1.00 96.38 108 ILE A N 1
ATOM 845 C CA . I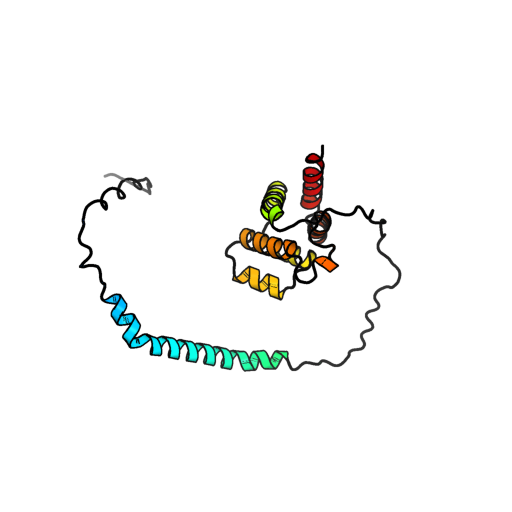LE A 1 108 ? -6.758 6.920 1.963 1.00 96.38 108 ILE A CA 1
ATOM 846 C C . ILE A 1 108 ? -5.360 7.517 2.140 1.00 96.38 108 ILE A C 1
ATOM 848 O O . ILE A 1 108 ? -4.818 7.482 3.244 1.00 96.38 108 ILE A O 1
ATOM 852 N N . ILE A 1 109 ? -4.805 8.145 1.098 1.00 96.62 109 ILE A N 1
ATOM 853 C CA . ILE A 1 109 ? -3.482 8.789 1.166 1.00 96.62 109 ILE A CA 1
ATOM 854 C C . ILE A 1 109 ? -3.450 9.856 2.264 1.00 96.62 109 ILE A C 1
ATOM 856 O O . ILE A 1 109 ? -2.514 9.903 3.067 1.00 96.62 109 ILE A O 1
ATOM 860 N N . SER A 1 110 ? -4.489 10.694 2.335 1.00 95.31 110 SER A N 1
ATOM 861 C CA . SER A 1 110 ? -4.586 11.731 3.365 1.00 95.31 110 SER A CA 1
ATOM 862 C C . SER A 1 110 ? -4.578 11.124 4.766 1.00 95.31 110 SER A C 1
ATOM 864 O O . SER A 1 110 ? -3.874 11.623 5.645 1.00 95.31 110 SER A O 1
ATOM 866 N N . LYS A 1 111 ? -5.288 10.006 4.966 1.00 95.31 111 LYS A N 1
ATOM 867 C CA . LYS A 1 111 ? -5.341 9.310 6.254 1.00 95.31 111 LYS A CA 1
ATOM 868 C C . LYS A 1 111 ? -4.025 8.648 6.632 1.00 95.31 111 LYS A C 1
ATOM 870 O O . LYS A 1 111 ? -3.613 8.786 7.781 1.00 95.31 111 LYS A O 1
ATOM 875 N N . LEU A 1 112 ? -3.326 8.014 5.698 1.00 96.12 112 LEU A N 1
ATOM 876 C CA . LEU A 1 112 ? -2.001 7.445 5.964 1.00 96.12 112 LEU A CA 1
ATOM 877 C C . LEU A 1 112 ? -0.994 8.535 6.365 1.00 96.12 112 LEU A C 1
ATOM 879 O O . LEU A 1 112 ? -0.292 8.394 7.368 1.00 96.12 112 LEU A O 1
ATOM 883 N N . LYS A 1 113 ? -1.005 9.683 5.675 1.00 95.00 113 LYS A N 1
ATOM 884 C CA . LYS A 1 113 ? -0.157 10.843 6.007 1.00 95.00 113 LYS A CA 1
ATOM 885 C C . LYS A 1 113 ? -0.473 11.422 7.389 1.00 95.00 113 LYS A C 1
ATOM 887 O O . LYS A 1 113 ? 0.418 11.705 8.189 1.00 95.00 113 LYS A O 1
ATOM 892 N N . GLU A 1 114 ? -1.755 11.581 7.685 1.00 94.50 114 GLU A N 1
ATOM 893 C CA . GLU A 1 114 ? -2.277 11.975 8.993 1.00 94.50 114 GLU A CA 1
ATOM 894 C C . GLU A 1 114 ? -1.846 11.013 10.119 1.00 94.50 114 GLU A C 1
ATOM 896 O O . GLU A 1 114 ? -1.544 11.432 11.248 1.00 94.50 114 GLU A O 1
ATOM 901 N N . CYS A 1 115 ? -1.796 9.718 9.806 1.00 95.75 115 CYS A N 1
ATOM 902 C CA . CYS A 1 115 ? -1.362 8.669 10.718 1.00 95.75 115 CYS A CA 1
ATOM 903 C C . CYS A 1 115 ? 0.161 8.545 10.827 1.00 95.75 115 CYS A C 1
ATOM 905 O O . CYS A 1 115 ? 0.621 7.786 11.669 1.00 95.75 115 CYS A O 1
ATOM 907 N N . LYS A 1 116 ? 0.924 9.363 10.083 1.00 95.25 116 LYS A N 1
ATOM 908 C CA . LYS A 1 116 ? 2.394 9.343 10.041 1.00 95.25 116 LYS A CA 1
ATOM 909 C C . LYS A 1 116 ? 2.950 8.004 9.548 1.00 95.25 116 LYS A C 1
ATOM 911 O O . LYS A 1 116 ? 3.998 7.575 10.010 1.00 95.25 116 LYS A O 1
ATOM 916 N N . PHE A 1 117 ? 2.245 7.372 8.608 1.00 95.94 117 PHE A N 1
ATOM 917 C CA . PHE A 1 117 ? 2.792 6.244 7.862 1.00 95.94 117 PHE A CA 1
ATOM 918 C C . PHE A 1 117 ? 4.099 6.660 7.180 1.00 95.94 117 PHE A C 1
ATOM 920 O O . PHE A 1 117 ? 4.146 7.734 6.573 1.00 95.94 117 PHE A O 1
ATOM 927 N N . ASP A 1 118 ? 5.126 5.820 7.283 1.00 93.94 118 ASP A N 1
ATOM 928 C CA . ASP A 1 118 ? 6.391 6.010 6.582 1.00 93.94 118 ASP A CA 1
ATOM 929 C C . ASP A 1 118 ? 6.264 5.518 5.130 1.00 93.94 118 ASP A C 1
ATOM 931 O O . ASP A 1 118 ? 6.139 4.311 4.909 1.00 93.94 118 ASP A O 1
ATOM 935 N N . PRO A 1 119 ? 6.323 6.410 4.121 1.00 93.00 119 PRO A N 1
ATOM 936 C CA . PRO A 1 119 ? 6.262 6.006 2.724 1.00 93.00 119 PRO A CA 1
ATOM 937 C C . PRO A 1 119 ? 7.394 5.060 2.317 1.00 93.00 119 PRO A C 1
ATOM 939 O O . PRO A 1 119 ? 7.230 4.366 1.323 1.00 93.00 119 PRO A O 1
ATOM 942 N N . GLY A 1 120 ? 8.516 5.000 3.047 1.00 94.06 120 GLY A N 1
ATOM 943 C CA . GLY A 1 120 ? 9.605 4.054 2.781 1.00 94.06 120 GLY A CA 1
ATOM 944 C C . GLY A 1 120 ? 9.198 2.580 2.907 1.00 94.06 120 GLY A C 1
ATOM 945 O O . GLY A 1 120 ? 9.824 1.725 2.294 1.00 94.06 120 GLY A O 1
ATOM 946 N N . GLN A 1 121 ? 8.113 2.289 3.627 1.00 96.25 121 GLN A N 1
ATOM 947 C CA . GLN A 1 121 ? 7.570 0.940 3.842 1.00 96.25 121 GLN A CA 1
ATOM 948 C C . GLN A 1 121 ? 6.483 0.565 2.819 1.00 96.25 121 GLN A C 1
ATOM 950 O O . GLN A 1 121 ? 5.669 -0.330 3.048 1.00 96.25 121 GLN A O 1
ATOM 955 N N . TRP A 1 122 ? 6.411 1.287 1.695 1.00 97.75 122 TRP A N 1
ATOM 956 C CA . TRP A 1 122 ? 5.385 1.061 0.680 1.00 97.75 122 TRP A CA 1
ATOM 957 C C . TRP A 1 122 ? 5.475 -0.333 0.047 1.00 97.75 122 TRP A C 1
ATOM 959 O O . TRP A 1 122 ? 4.435 -0.912 -0.236 1.00 97.75 122 TRP A O 1
ATOM 969 N N . GLU A 1 123 ? 6.679 -0.874 -0.150 1.00 97.75 123 GLU A N 1
ATOM 970 C CA . GLU A 1 123 ? 6.899 -2.175 -0.804 1.00 97.75 123 GLU A CA 1
ATOM 971 C C . GLU A 1 123 ? 6.331 -3.320 0.029 1.00 97.75 123 GLU A C 1
ATOM 973 O O . GLU A 1 123 ? 5.505 -4.089 -0.463 1.00 97.75 123 GLU A O 1
ATOM 978 N N . ASP A 1 124 ? 6.698 -3.354 1.312 1.00 98.00 124 ASP A N 1
ATOM 979 C CA . ASP A 1 124 ? 6.205 -4.337 2.277 1.00 98.00 124 ASP A CA 1
ATOM 980 C C . ASP A 1 124 ? 4.678 -4.277 2.377 1.00 98.00 124 ASP A C 1
ATOM 982 O O . ASP A 1 124 ? 3.995 -5.304 2.384 1.00 98.00 124 ASP A O 1
ATOM 986 N N . LEU A 1 125 ? 4.121 -3.059 2.382 1.00 98.12 125 LEU A N 1
ATOM 987 C CA . LEU A 1 125 ? 2.676 -2.870 2.393 1.00 98.12 125 LEU A CA 1
ATOM 988 C C . LEU A 1 125 ? 2.022 -3.442 1.128 1.00 98.12 125 LEU A C 1
ATOM 990 O O . LEU A 1 125 ? 1.000 -4.114 1.237 1.00 98.12 125 LEU A O 1
ATOM 994 N N . CYS A 1 126 ? 2.586 -3.191 -0.058 1.00 97.44 126 CYS A N 1
ATOM 995 C CA . CYS A 1 126 ? 2.052 -3.710 -1.319 1.00 97.44 126 CYS A CA 1
ATOM 996 C C . CYS A 1 126 ? 2.021 -5.235 -1.354 1.00 97.44 126 CYS A C 1
ATOM 998 O O . CYS A 1 126 ? 1.022 -5.811 -1.789 1.00 97.44 126 CYS A O 1
ATOM 1000 N N . LEU A 1 127 ? 3.100 -5.874 -0.897 1.00 98.06 127 LEU A N 1
ATOM 1001 C CA . LEU A 1 127 ? 3.179 -7.329 -0.814 1.00 98.06 127 LEU A CA 1
ATOM 1002 C C . LEU A 1 127 ? 2.074 -7.876 0.080 1.00 98.06 127 LEU A C 1
ATOM 1004 O O . LEU A 1 127 ? 1.352 -8.800 -0.308 1.00 98.06 127 LEU A O 1
ATOM 1008 N N . ASP A 1 128 ? 1.903 -7.289 1.266 1.00 97.75 128 ASP A N 1
ATOM 1009 C CA . ASP A 1 128 ? 0.956 -7.841 2.223 1.00 97.75 128 ASP A CA 1
ATOM 1010 C C . ASP A 1 128 ? -0.501 -7.690 1.767 1.00 97.75 128 ASP A C 1
ATOM 1012 O O . ASP A 1 128 ? -1.289 -8.632 1.909 1.00 97.75 128 ASP A O 1
ATOM 1016 N N . ILE A 1 129 ? -0.829 -6.564 1.122 1.00 96.94 129 ILE A N 1
ATOM 1017 C CA . ILE A 1 129 ? -2.169 -6.303 0.577 1.00 96.94 129 ILE A CA 1
ATOM 1018 C C . ILE A 1 129 ? -2.443 -7.009 -0.764 1.00 96.94 129 ILE A C 1
ATOM 1020 O O . ILE A 1 129 ? -3.536 -6.850 -1.308 1.00 96.94 129 ILE A O 1
ATOM 1024 N N . GLY A 1 130 ? -1.499 -7.813 -1.275 1.00 97.00 130 GLY A N 1
ATOM 1025 C CA . GLY A 1 130 ? -1.741 -8.792 -2.343 1.00 97.00 130 GLY A CA 1
ATOM 1026 C C . GLY A 1 130 ? -1.135 -8.480 -3.710 1.00 97.00 130 GLY A C 1
ATOM 1027 O O . GLY A 1 130 ? -1.559 -9.096 -4.689 1.00 97.00 130 GLY A O 1
ATOM 1028 N N . LEU A 1 131 ? -0.180 -7.550 -3.800 1.00 97.94 131 LEU A N 1
ATOM 1029 C CA . LEU A 1 131 ? 0.549 -7.284 -5.042 1.00 97.94 131 LEU A CA 1
ATOM 1030 C C . LEU A 1 131 ? 1.792 -8.175 -5.149 1.00 97.94 131 LEU A C 1
ATOM 1032 O O . LEU A 1 131 ? 2.437 -8.485 -4.150 1.00 97.94 131 LEU A O 1
ATOM 1036 N N . TYR A 1 132 ? 2.166 -8.550 -6.369 1.00 97.69 132 TYR A N 1
ATOM 1037 C CA . TYR A 1 132 ? 3.359 -9.356 -6.624 1.00 97.69 132 TYR A CA 1
ATOM 1038 C C . TYR A 1 132 ? 4.629 -8.513 -6.774 1.00 97.69 132 TYR A C 1
ATOM 1040 O O . TYR A 1 132 ? 4.605 -7.383 -7.264 1.00 97.69 132 TYR A O 1
ATOM 1048 N N . GLU A 1 133 ? 5.773 -9.119 -6.455 1.00 96.25 133 GLU A N 1
ATOM 1049 C CA . GLU A 1 133 ? 7.106 -8.508 -6.574 1.00 96.25 133 GLU A CA 1
ATOM 1050 C C . GLU A 1 133 ? 7.385 -7.914 -7.961 1.00 96.25 133 GLU A C 1
ATOM 1052 O O . GLU A 1 133 ? 7.961 -6.835 -8.088 1.00 96.25 133 GLU A O 1
ATOM 1057 N N . VAL A 1 134 ? 6.927 -8.577 -9.028 1.00 96.12 134 VAL A N 1
ATOM 1058 C CA . VAL A 1 134 ? 7.078 -8.075 -10.405 1.00 96.12 134 VAL A CA 1
ATOM 1059 C C . VAL A 1 134 ? 6.352 -6.740 -10.611 1.00 96.12 134 VAL A C 1
ATOM 1061 O O . VAL A 1 134 ? 6.881 -5.809 -11.228 1.00 96.12 134 VAL A O 1
ATOM 1064 N N . THR A 1 135 ? 5.158 -6.614 -10.038 1.00 96.25 135 THR A N 1
ATOM 1065 C CA . THR A 1 135 ? 4.341 -5.405 -10.088 1.00 96.25 135 THR A CA 1
ATOM 1066 C C . THR A 1 135 ? 4.959 -4.292 -9.243 1.00 96.25 135 THR A C 1
ATOM 1068 O O . THR A 1 135 ? 4.988 -3.138 -9.674 1.00 96.25 135 THR A O 1
ATOM 1071 N N . ILE A 1 136 ? 5.509 -4.631 -8.078 1.00 97.12 136 ILE A N 1
ATOM 1072 C CA . ILE A 1 136 ? 6.199 -3.692 -7.185 1.00 97.12 136 ILE A CA 1
ATOM 1073 C C . ILE A 1 136 ? 7.488 -3.177 -7.829 1.00 97.12 136 ILE A C 1
ATOM 1075 O O . ILE A 1 136 ? 7.717 -1.970 -7.853 1.00 97.12 136 ILE A O 1
ATOM 1079 N N . SER A 1 137 ? 8.280 -4.056 -8.443 1.00 96.00 137 SER A N 1
ATOM 1080 C CA . SER A 1 137 ? 9.479 -3.678 -9.199 1.00 96.00 137 SER A CA 1
ATOM 1081 C C . SER A 1 137 ? 9.151 -2.688 -10.321 1.00 96.00 137 SER A C 1
ATOM 1083 O O . SER A 1 137 ? 9.820 -1.667 -10.464 1.00 96.00 137 SER A O 1
ATOM 1085 N N . THR A 1 138 ? 8.051 -2.925 -11.044 1.00 96.56 138 THR A N 1
ATOM 1086 C CA . THR A 1 138 ? 7.567 -2.000 -12.082 1.00 96.56 138 THR A CA 1
ATOM 1087 C C . THR A 1 138 ? 7.214 -0.630 -11.489 1.00 96.56 138 THR A C 1
ATOM 1089 O O . THR A 1 138 ? 7.656 0.397 -11.995 1.00 96.56 138 THR A O 1
ATOM 1092 N N . ILE A 1 139 ? 6.485 -0.593 -10.363 1.00 95.31 139 ILE A N 1
ATOM 1093 C CA . ILE A 1 139 ? 6.164 0.666 -9.668 1.00 95.31 139 ILE A CA 1
ATOM 1094 C C . ILE A 1 139 ? 7.438 1.412 -9.247 1.00 95.31 139 ILE A C 1
ATOM 1096 O O . ILE A 1 139 ? 7.500 2.632 -9.400 1.00 95.31 139 ILE A O 1
ATOM 1100 N N . ARG A 1 140 ? 8.438 0.690 -8.728 1.00 93.56 140 ARG A N 1
ATOM 1101 C CA . ARG A 1 140 ? 9.716 1.256 -8.280 1.00 93.56 140 ARG A CA 1
ATOM 1102 C C . ARG A 1 140 ? 10.471 1.923 -9.430 1.00 93.56 140 ARG A C 1
ATOM 1104 O O . ARG A 1 140 ? 11.080 2.965 -9.224 1.00 93.56 140 ARG A O 1
ATOM 1111 N N . SER A 1 141 ? 10.435 1.335 -10.625 1.00 92.75 141 SER A N 1
ATOM 1112 C CA . SER A 1 141 ? 11.100 1.886 -11.811 1.00 92.75 141 SER A CA 1
ATOM 1113 C C . SER A 1 141 ? 10.361 3.074 -12.434 1.00 92.75 141 SER A C 1
ATOM 1115 O O . SER A 1 141 ? 11.005 3.962 -12.985 1.00 92.75 141 SER A O 1
ATOM 1117 N N . ASP A 1 142 ? 9.031 3.115 -12.334 1.00 87.56 142 ASP A N 1
ATOM 1118 C CA . ASP A 1 142 ? 8.204 4.131 -12.999 1.00 87.56 142 ASP A CA 1
ATOM 1119 C C . ASP A 1 142 ? 8.090 5.456 -12.221 1.00 87.56 142 ASP A C 1
ATOM 1121 O O . ASP A 1 142 ? 7.574 6.449 -12.748 1.00 87.56 142 ASP A O 1
ATOM 1125 N N . ARG A 1 143 ? 8.491 5.486 -10.943 1.00 89.62 143 ARG A N 1
ATOM 1126 C CA . ARG A 1 143 ? 8.196 6.583 -10.008 1.00 89.62 143 ARG A CA 1
ATOM 1127 C C . ARG A 1 143 ? 9.447 7.116 -9.315 1.00 89.62 143 ARG A C 1
ATOM 1129 O O . ARG A 1 143 ? 10.364 6.377 -8.992 1.00 89.62 143 ARG A O 1
ATOM 1136 N N . ASN A 1 144 ? 9.442 8.419 -9.030 1.00 86.19 144 ASN A N 1
ATOM 1137 C CA . ASN A 1 144 ? 10.618 9.120 -8.503 1.00 86.19 144 ASN A CA 1
ATOM 1138 C C . ASN A 1 144 ? 10.680 9.158 -6.972 1.00 86.19 144 ASN A C 1
ATOM 1140 O O . ASN A 1 144 ? 11.758 9.332 -6.408 1.00 86.19 144 ASN A O 1
ATOM 1144 N N . THR A 1 145 ? 9.539 9.058 -6.284 1.00 95.12 145 THR A N 1
ATOM 1145 C CA . THR A 1 145 ? 9.478 9.182 -4.822 1.00 95.12 145 THR A CA 1
ATOM 1146 C C . THR A 1 145 ? 8.706 8.031 -4.193 1.00 95.12 145 THR A C 1
ATOM 1148 O O . THR A 1 145 ? 7.756 7.514 -4.776 1.00 95.12 145 THR A O 1
ATOM 1151 N N . ALA A 1 146 ? 9.044 7.687 -2.947 1.00 95.44 146 ALA A N 1
ATOM 1152 C CA . ALA A 1 146 ? 8.321 6.672 -2.178 1.00 95.44 146 ALA A CA 1
ATOM 1153 C C . ALA A 1 146 ? 6.816 6.990 -2.034 1.00 95.44 146 ALA A C 1
ATOM 1155 O O . ALA A 1 146 ? 5.982 6.089 -2.010 1.00 95.44 146 ALA A O 1
ATOM 1156 N N . ASN A 1 147 ? 6.442 8.277 -2.019 1.00 95.50 147 ASN A N 1
ATOM 1157 C CA . ASN A 1 147 ? 5.036 8.695 -2.025 1.00 95.50 147 ASN A CA 1
ATOM 1158 C C . ASN A 1 147 ? 4.335 8.377 -3.356 1.00 95.50 147 ASN A C 1
ATOM 1160 O O . ASN A 1 147 ? 3.184 7.939 -3.353 1.00 95.50 147 ASN A O 1
ATOM 1164 N N . ASP A 1 148 ? 5.014 8.574 -4.488 1.00 96.06 148 ASP A N 1
ATOM 1165 C CA . ASP A 1 148 ? 4.478 8.234 -5.810 1.00 96.06 148 ASP A CA 1
ATOM 1166 C C . ASP A 1 148 ? 4.344 6.714 -5.989 1.00 96.06 148 ASP A C 1
ATOM 1168 O O . ASP A 1 148 ? 3.366 6.233 -6.582 1.00 96.06 148 ASP A O 1
ATOM 1172 N N . CYS A 1 149 ? 5.291 5.954 -5.429 1.00 97.50 149 CYS A N 1
ATOM 1173 C CA . CYS A 1 149 ? 5.230 4.498 -5.375 1.00 97.50 149 CYS A CA 1
ATOM 1174 C C . CYS A 1 149 ? 4.047 4.021 -4.524 1.00 97.50 149 CYS A C 1
ATOM 1176 O O . CYS A 1 149 ? 3.204 3.272 -5.020 1.00 97.50 149 CYS A O 1
ATOM 1178 N N . LEU A 1 150 ? 3.906 4.535 -3.295 1.00 97.94 150 LEU A N 1
ATOM 1179 C CA . LEU A 1 150 ? 2.768 4.247 -2.417 1.00 97.94 150 LEU A CA 1
ATOM 1180 C C . LEU A 1 150 ? 1.432 4.576 -3.095 1.00 97.94 150 LEU A C 1
ATOM 1182 O O . LEU A 1 150 ? 0.494 3.783 -3.051 1.00 97.94 150 LEU A O 1
ATOM 1186 N N . ARG A 1 151 ? 1.333 5.724 -3.774 1.00 98.06 151 ARG A N 1
ATOM 1187 C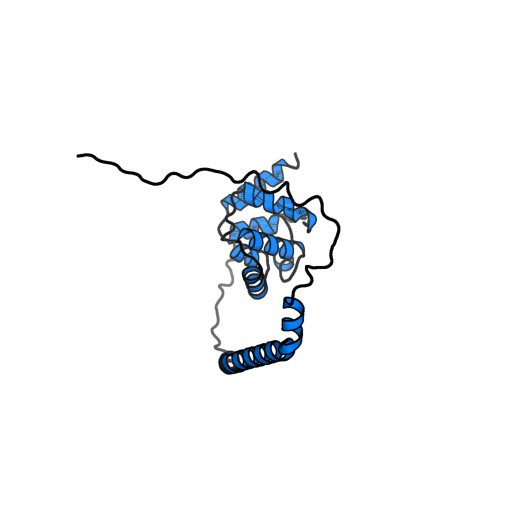 CA . ARG A 1 151 ? 0.129 6.088 -4.532 1.00 98.06 151 ARG A CA 1
ATOM 1188 C C . ARG A 1 151 ? -0.183 5.055 -5.614 1.00 98.06 151 ARG A C 1
ATOM 1190 O O . ARG A 1 151 ? -1.335 4.653 -5.747 1.00 98.06 151 ARG A O 1
ATOM 1197 N N . SER A 1 152 ? 0.820 4.629 -6.380 1.00 97.94 152 SER A N 1
ATOM 1198 C CA . SER A 1 152 ? 0.647 3.643 -7.456 1.00 97.94 152 SER A CA 1
ATOM 1199 C C . SER A 1 152 ? 0.268 2.262 -6.915 1.00 97.94 152 SER A C 1
ATOM 1201 O O . SER A 1 152 ? -0.587 1.590 -7.491 1.00 97.94 152 SER A O 1
ATOM 1203 N N . CYS A 1 153 ? 0.841 1.879 -5.777 1.00 97.94 153 CYS A N 1
ATOM 1204 C CA . CYS A 1 153 ? 0.478 0.681 -5.033 1.00 97.94 153 CYS A CA 1
ATOM 1205 C C . CYS A 1 153 ? -0.999 0.684 -4.629 1.00 97.94 153 CYS A C 1
ATOM 1207 O O . CYS A 1 153 ? -1.742 -0.236 -4.967 1.00 97.94 153 CYS A O 1
ATOM 1209 N N . LEU A 1 154 ? -1.455 1.769 -3.998 1.00 98.19 154 LEU A N 1
ATOM 1210 C CA . LEU A 1 154 ? -2.847 1.913 -3.574 1.00 98.19 154 LEU A CA 1
ATOM 1211 C C . LEU A 1 154 ? -3.814 1.946 -4.763 1.00 98.19 154 LEU A C 1
ATOM 1213 O O . LEU A 1 154 ? -4.902 1.393 -4.667 1.00 98.19 154 LEU A O 1
ATOM 1217 N N . VAL A 1 155 ? -3.428 2.534 -5.901 1.00 98.25 155 VAL A N 1
ATOM 1218 C CA . VAL A 1 155 ? -4.229 2.473 -7.140 1.00 98.25 155 VAL A CA 1
ATOM 1219 C C . VAL A 1 155 ? -4.431 1.029 -7.591 1.00 98.25 155 VAL A C 1
ATOM 1221 O O . VAL A 1 155 ? -5.543 0.645 -7.942 1.00 98.25 155 VAL A O 1
ATOM 1224 N N . LYS A 1 156 ? -3.371 0.220 -7.602 1.00 97.94 156 LYS A N 1
ATOM 1225 C CA . LYS A 1 156 ? -3.456 -1.192 -7.990 1.00 97.94 156 LYS A CA 1
ATOM 1226 C C . LYS A 1 156 ? -4.298 -1.999 -7.003 1.00 97.94 156 LYS A C 1
ATOM 1228 O O . LYS A 1 156 ? -5.188 -2.728 -7.432 1.00 97.94 156 LYS A O 1
ATOM 1233 N N . TRP A 1 157 ? -4.089 -1.786 -5.707 1.00 98.38 157 TRP A N 1
ATOM 1234 C CA . TRP A 1 157 ? -4.891 -2.400 -4.652 1.00 98.38 157 TRP A CA 1
ATOM 1235 C C . TRP A 1 157 ? -6.385 -2.048 -4.763 1.00 98.38 157 TRP A C 1
ATOM 1237 O O . TRP A 1 157 ? -7.222 -2.943 -4.764 1.00 98.38 157 TRP A O 1
ATOM 1247 N N . LEU A 1 158 ? -6.741 -0.774 -4.974 1.00 98.12 158 LEU A N 1
ATOM 1248 C CA . LEU A 1 158 ? -8.136 -0.338 -5.168 1.00 98.12 158 LEU A CA 1
ATOM 1249 C C . LEU A 1 158 ? -8.775 -0.893 -6.448 1.00 98.12 158 LEU A C 1
ATOM 1251 O O . LEU A 1 158 ? -9.985 -1.089 -6.496 1.00 98.12 158 LEU A O 1
ATOM 1255 N N . ASN A 1 159 ? -7.969 -1.178 -7.472 1.00 97.31 159 ASN A N 1
ATOM 1256 C CA . ASN A 1 159 ? -8.417 -1.878 -8.678 1.00 97.31 159 ASN A CA 1
ATOM 1257 C C . ASN A 1 159 ? -8.501 -3.404 -8.498 1.00 97.31 159 ASN A C 1
ATOM 1259 O O . ASN A 1 159 ? -8.830 -4.098 -9.457 1.00 97.31 159 ASN A O 1
ATOM 1263 N N . ARG A 1 160 ? -8.219 -3.923 -7.294 1.00 96.38 160 ARG A N 1
ATOM 1264 C CA . ARG A 1 160 ? -8.339 -5.343 -6.928 1.00 96.38 160 ARG A CA 1
ATOM 1265 C C . ARG A 1 160 ? -7.559 -6.272 -7.862 1.00 96.38 160 ARG A C 1
ATOM 1267 O O . ARG A 1 160 ? -8.033 -7.339 -8.239 1.00 96.38 160 ARG A O 1
ATOM 1274 N N . VAL A 1 161 ? -6.368 -5.840 -8.268 1.00 95.25 161 VAL A N 1
ATOM 1275 C CA . VAL A 1 161 ? -5.488 -6.635 -9.136 1.00 95.25 161 VAL A CA 1
ATOM 1276 C C . VAL A 1 161 ? -4.819 -7.767 -8.356 1.00 95.25 161 VAL A C 1
ATOM 1278 O O . VAL A 1 161 ? -4.648 -7.664 -7.147 1.00 95.25 161 VAL A O 1
ATOM 1281 N N . GLU A 1 162 ? -4.388 -8.819 -9.055 1.00 96.06 162 GLU A N 1
ATOM 1282 C CA . GLU A 1 162 ? -3.599 -9.918 -8.471 1.00 96.06 162 GLU A CA 1
ATOM 1283 C C . GLU A 1 162 ? -4.319 -10.591 -7.281 1.00 96.06 162 GLU A C 1
ATOM 1285 O O . GLU A 1 162 ? -5.475 -10.996 -7.413 1.00 96.06 162 GLU A O 1
ATOM 1290 N N . ASP A 1 163 ? -3.656 -10.736 -6.132 1.00 96.94 163 ASP A N 1
ATOM 1291 C CA . ASP A 1 163 ? -4.166 -11.487 -4.981 1.00 96.94 163 ASP A CA 1
ATOM 1292 C C . ASP A 1 163 ? -4.859 -10.610 -3.933 1.00 96.94 163 ASP A C 1
ATOM 1294 O O . ASP A 1 163 ? -5.164 -11.080 -2.833 1.00 96.94 163 ASP A O 1
ATOM 1298 N N . VAL A 1 164 ? -5.189 -9.361 -4.276 1.00 96.25 164 VAL A N 1
ATOM 1299 C CA . VAL A 1 164 ? -5.902 -8.433 -3.383 1.00 96.25 164 VAL A CA 1
ATOM 1300 C C . VAL A 1 164 ? -7.182 -9.062 -2.829 1.00 96.25 164 VAL A C 1
ATOM 1302 O O . VAL A 1 164 ? -7.458 -8.970 -1.634 1.00 96.25 164 VAL A O 1
ATOM 1305 N N . ASP A 1 165 ? -7.939 -9.780 -3.659 1.00 95.06 165 ASP A N 1
ATOM 1306 C CA . ASP A 1 165 ? -9.178 -10.436 -3.230 1.00 95.06 165 ASP A CA 1
ATOM 1307 C C . ASP A 1 165 ? -8.942 -11.618 -2.290 1.00 95.06 165 ASP A C 1
ATOM 1309 O O . ASP A 1 165 ? -9.708 -11.813 -1.345 1.00 95.06 165 ASP A O 1
ATOM 1313 N N . LYS A 1 166 ? -7.838 -12.351 -2.471 1.00 94.19 166 LYS A N 1
ATOM 1314 C CA . LYS A 1 166 ? -7.426 -13.414 -1.542 1.00 94.19 166 LYS A CA 1
ATOM 1315 C C . LYS A 1 166 ? -6.951 -12.847 -0.201 1.00 94.19 166 LYS A C 1
ATOM 1317 O O . LYS A 1 166 ? -7.027 -13.537 0.811 1.00 94.19 166 LYS A O 1
ATOM 1322 N N . LYS A 1 167 ? -6.503 -11.589 -0.183 1.00 94.31 167 LYS A N 1
ATOM 1323 C CA . LYS A 1 167 ? -6.064 -10.837 1.004 1.00 94.31 167 LYS A CA 1
ATOM 1324 C C . LYS A 1 167 ? -7.185 -10.028 1.679 1.00 94.31 167 LYS A C 1
ATOM 1326 O O . LYS A 1 167 ? -6.912 -9.185 2.530 1.00 94.31 167 LYS A O 1
ATOM 1331 N N . GLY A 1 168 ? -8.452 -10.288 1.340 1.00 93.25 168 GLY A N 1
ATOM 1332 C CA . GLY A 1 168 ? -9.610 -9.616 1.949 1.00 93.25 168 GLY A CA 1
ATOM 1333 C C . GLY A 1 168 ? -10.141 -8.414 1.158 1.00 93.25 168 GLY A C 1
ATOM 1334 O O . GLY A 1 168 ? -10.949 -7.641 1.677 1.00 93.25 168 GLY A O 1
ATOM 1335 N N . GLY A 1 169 ? -9.709 -8.257 -0.096 1.00 95.62 169 GLY A N 1
ATOM 1336 C CA . GLY A 1 169 ? -10.174 -7.232 -1.027 1.00 95.62 169 GLY A CA 1
ATOM 1337 C C . GLY A 1 169 ? -9.653 -5.831 -0.709 1.00 95.62 169 GLY A C 1
ATOM 1338 O O . GLY A 1 169 ? -8.854 -5.626 0.203 1.00 95.62 169 GLY A O 1
ATOM 1339 N N . ALA A 1 170 ? -10.139 -4.838 -1.453 1.00 96.94 170 ALA A N 1
ATOM 1340 C CA . ALA A 1 170 ? -9.860 -3.429 -1.193 1.00 96.94 170 ALA A CA 1
ATOM 1341 C C . ALA A 1 170 ? -10.776 -2.894 -0.078 1.00 96.94 170 ALA A C 1
ATOM 1343 O O . ALA A 1 170 ? -11.830 -2.321 -0.347 1.00 96.94 170 ALA A O 1
ATOM 1344 N N . THR A 1 171 ? -10.421 -3.127 1.187 1.00 96.38 171 THR A N 1
ATOM 1345 C CA . THR A 1 171 ? -11.202 -2.680 2.351 1.00 96.38 171 THR A CA 1
ATOM 1346 C C . THR A 1 171 ? -10.312 -1.999 3.388 1.00 96.38 171 THR A C 1
ATOM 1348 O O . THR A 1 171 ? -9.100 -2.193 3.428 1.00 96.38 171 THR A O 1
ATOM 1351 N N . TRP A 1 172 ? -10.899 -1.195 4.278 1.00 95.44 172 TRP A N 1
ATOM 1352 C CA . TRP A 1 172 ? -10.131 -0.609 5.387 1.00 95.44 172 TRP A CA 1
ATOM 1353 C C . TRP A 1 172 ? -9.506 -1.667 6.292 1.00 95.44 172 TRP A C 1
ATOM 1355 O O . TRP A 1 172 ? -8.453 -1.431 6.867 1.00 95.44 172 TRP A O 1
ATOM 1365 N N . GLU A 1 173 ? -10.159 -2.817 6.419 1.00 94.69 173 GLU A N 1
ATOM 1366 C CA . GLU A 1 173 ? -9.706 -3.912 7.266 1.00 94.69 173 GLU A CA 1
ATOM 1367 C C . GLU A 1 173 ? -8.479 -4.614 6.686 1.00 94.69 173 GLU A C 1
ATOM 1369 O O . GLU A 1 173 ? -7.514 -4.826 7.414 1.00 94.69 173 GLU A O 1
ATOM 1374 N N . SER A 1 174 ? -8.459 -4.904 5.381 1.00 96.06 174 SER A N 1
ATOM 1375 C CA . SER A 1 174 ? -7.266 -5.472 4.741 1.00 96.06 174 SER A CA 1
ATOM 1376 C C . SER A 1 174 ? -6.092 -4.491 4.741 1.00 96.06 174 SER A C 1
ATOM 1378 O O . SER A 1 174 ? -4.957 -4.914 4.942 1.00 96.06 174 SER A O 1
ATOM 1380 N N . LEU A 1 175 ? -6.345 -3.182 4.628 1.00 97.00 175 LEU A N 1
ATOM 1381 C CA . LEU A 1 175 ? -5.303 -2.163 4.789 1.00 97.00 175 LEU A CA 1
ATOM 1382 C C . LEU A 1 175 ? -4.787 -2.073 6.237 1.00 97.00 175 LEU A C 1
ATOM 1384 O O . LEU A 1 175 ? -3.581 -1.986 6.452 1.00 97.00 175 LEU A O 1
ATOM 1388 N N . GLU A 1 176 ? -5.679 -2.093 7.234 1.00 96.75 176 GLU A N 1
ATOM 1389 C CA . GLU A 1 176 ? -5.312 -2.115 8.660 1.00 96.75 176 GLU A CA 1
ATOM 1390 C C . GLU A 1 176 ? -4.478 -3.364 8.990 1.00 96.75 176 GLU A C 1
ATOM 1392 O O . GLU A 1 176 ? -3.439 -3.248 9.640 1.00 96.75 176 GLU A O 1
ATOM 1397 N N . ASN A 1 177 ? -4.883 -4.534 8.489 1.00 96.19 177 ASN A N 1
ATOM 1398 C CA . ASN A 1 177 ? -4.136 -5.782 8.642 1.00 96.19 177 ASN A CA 1
ATOM 1399 C C . ASN A 1 177 ? -2.769 -5.710 7.950 1.00 96.19 177 ASN A C 1
ATOM 1401 O O . ASN A 1 177 ? -1.772 -6.075 8.568 1.00 96.19 177 ASN A O 1
ATOM 1405 N N . GLY A 1 178 ? -2.710 -5.143 6.740 1.00 97.06 178 GLY A N 1
ATOM 1406 C CA . GLY A 1 178 ? -1.466 -4.859 6.023 1.00 97.06 178 GLY A CA 1
ATOM 1407 C C . GLY A 1 178 ? -0.467 -4.073 6.858 1.00 97.06 178 GLY A C 1
ATOM 1408 O O . GLY A 1 178 ? 0.677 -4.479 7.042 1.00 97.06 178 GLY A O 1
ATOM 1409 N N . LEU A 1 179 ? -0.931 -2.972 7.448 1.00 97.75 179 LEU A N 1
ATOM 1410 C CA . LEU A 1 179 ? -0.118 -2.137 8.328 1.00 97.75 179 LEU A CA 1
ATOM 1411 C C . LEU A 1 179 ? 0.341 -2.883 9.592 1.00 97.75 179 LEU A C 1
ATOM 1413 O O . LEU A 1 179 ? 1.464 -2.678 10.046 1.00 97.75 179 LEU A O 1
ATOM 1417 N N . ILE A 1 180 ? -0.497 -3.745 10.172 1.00 96.50 180 ILE A N 1
ATOM 1418 C CA . ILE A 1 180 ? -0.117 -4.557 11.339 1.00 96.50 180 ILE A CA 1
ATOM 1419 C C . ILE A 1 180 ? 0.973 -5.567 10.966 1.00 96.50 180 ILE A C 1
ATOM 1421 O O . ILE A 1 180 ? 1.954 -5.690 11.700 1.00 96.50 180 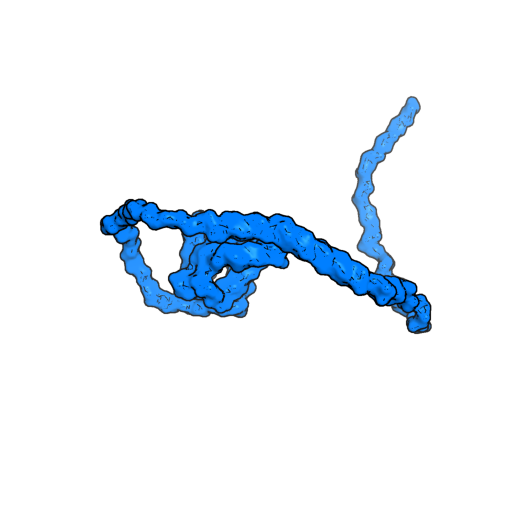ILE A O 1
ATOM 1425 N N . ASN A 1 181 ? 0.821 -6.252 9.832 1.00 96.19 181 ASN A N 1
ATOM 1426 C CA . ASN A 1 181 ? 1.727 -7.311 9.389 1.00 96.19 181 ASN A CA 1
ATOM 1427 C C . ASN A 1 181 ? 3.139 -6.791 9.090 1.00 96.19 181 ASN A C 1
ATOM 1429 O O . ASN A 1 181 ? 4.113 -7.468 9.403 1.00 96.19 181 ASN A O 1
ATOM 1433 N N . ILE A 1 182 ? 3.261 -5.559 8.588 1.00 96.19 182 ILE A N 1
ATOM 1434 C CA . ILE A 1 182 ? 4.561 -4.902 8.357 1.00 96.19 182 ILE A CA 1
ATOM 1435 C C . ILE A 1 182 ? 5.129 -4.212 9.613 1.00 96.19 182 ILE A C 1
ATOM 1437 O O . ILE A 1 182 ? 6.072 -3.431 9.532 1.00 96.19 182 ILE A O 1
ATOM 1441 N N . GLY A 1 183 ? 4.534 -4.428 10.791 1.00 93.69 183 GLY A N 1
ATOM 1442 C CA . GLY A 1 183 ? 5.006 -3.850 12.056 1.00 93.69 183 GLY A CA 1
ATOM 1443 C C . GLY A 1 183 ? 4.576 -2.399 12.316 1.00 93.69 183 GLY A C 1
ATOM 1444 O O . GLY A 1 183 ? 4.887 -1.845 13.370 1.00 93.69 183 GLY A O 1
ATOM 1445 N N . GLN A 1 184 ? 3.778 -1.790 11.436 1.00 94.75 184 GLN A N 1
ATOM 1446 C CA . GLN A 1 184 ? 3.217 -0.437 11.580 1.00 94.75 184 GLN A CA 1
ATOM 1447 C C . GLN A 1 184 ? 1.914 -0.429 12.408 1.00 94.75 184 GLN A C 1
ATOM 1449 O O . GLN A 1 184 ? 0.966 0.314 12.127 1.00 94.75 184 GLN A O 1
ATOM 1454 N N . LYS A 1 185 ? 1.854 -1.232 13.480 1.00 95.06 185 LYS A N 1
ATOM 1455 C CA . LYS A 1 185 ? 0.681 -1.339 14.368 1.00 95.06 185 LYS A CA 1
ATOM 1456 C C . LYS A 1 185 ? 0.184 0.017 14.914 1.00 95.06 185 LYS A C 1
ATOM 1458 O O . LYS A 1 185 ? -1.027 0.238 14.865 1.00 95.06 185 LYS A O 1
ATOM 1463 N N . PRO A 1 186 ? 1.047 0.961 15.352 1.00 95.75 186 PRO A N 1
ATOM 1464 C CA . PRO A 1 186 ? 0.585 2.276 15.811 1.00 95.75 186 PRO A CA 1
ATOM 1465 C C . PRO A 1 186 ? -0.147 3.078 14.722 1.00 95.75 186 PRO A C 1
ATOM 1467 O O . PRO A 1 186 ? -1.100 3.807 15.006 1.00 95.75 186 PRO A O 1
ATOM 1470 N N . VAL A 1 187 ? 0.273 2.933 13.460 1.00 96.25 187 VAL A N 1
ATOM 1471 C CA . VAL A 1 187 ? -0.381 3.573 12.310 1.00 96.25 187 VAL A CA 1
ATOM 1472 C C . VAL A 1 187 ? -1.754 2.946 12.077 1.00 96.25 187 VAL A C 1
ATOM 1474 O O . VAL A 1 187 ? -2.723 3.680 11.884 1.00 96.25 187 VAL A O 1
ATOM 1477 N N . ALA A 1 188 ? -1.853 1.615 12.144 1.00 96.19 188 ALA A N 1
ATOM 1478 C CA . ALA A 1 188 ? -3.109 0.885 11.976 1.00 96.19 188 ALA A CA 1
ATOM 1479 C C . ALA A 1 188 ? -4.155 1.262 13.041 1.00 96.19 188 ALA A C 1
ATOM 1481 O O . ALA A 1 188 ? -5.310 1.538 12.716 1.00 96.19 188 ALA A O 1
ATOM 1482 N N . GLU A 1 189 ? -3.750 1.344 14.311 1.00 95.19 189 GLU A N 1
ATOM 1483 C CA . GLU A 1 189 ? -4.637 1.731 15.416 1.00 95.19 189 GLU A CA 1
ATOM 1484 C C . GLU A 1 189 ? -5.168 3.159 15.234 1.00 95.19 189 GLU A C 1
ATOM 1486 O O . GLU A 1 189 ? -6.380 3.392 15.262 1.00 95.19 189 GLU A O 1
ATOM 1491 N N . LYS A 1 190 ? -4.276 4.106 14.925 1.00 95.06 190 LYS A N 1
ATOM 1492 C CA . LYS A 1 190 ? -4.650 5.499 14.661 1.00 95.06 190 LYS A CA 1
ATOM 1493 C C . LYS A 1 190 ? -5.554 5.638 13.434 1.00 95.06 190 LYS A C 1
ATOM 1495 O O . LYS A 1 190 ? -6.472 6.465 13.427 1.00 95.06 190 LYS A O 1
ATOM 1500 N N . LEU A 1 191 ? -5.320 4.833 12.398 1.00 94.62 191 LEU A N 1
ATOM 1501 C CA . LEU A 1 191 ? -6.155 4.793 11.200 1.00 94.62 191 LEU A CA 1
ATOM 1502 C C . LEU A 1 191 ? -7.578 4.335 11.540 1.00 94.62 191 LEU A C 1
ATOM 1504 O O . LEU A 1 191 ? -8.553 5.000 11.170 1.00 94.62 191 LEU A O 1
ATOM 1508 N N . ARG A 1 192 ? -7.689 3.255 12.321 1.00 92.81 192 ARG A N 1
ATOM 1509 C CA . ARG A 1 192 ? -8.956 2.695 12.803 1.00 92.81 192 ARG A CA 1
ATOM 1510 C C . ARG A 1 192 ? -9.757 3.701 13.627 1.00 92.81 192 ARG A C 1
ATOM 1512 O O . ARG A 1 192 ? -10.970 3.825 13.439 1.00 92.81 192 ARG A O 1
ATOM 1519 N N . GLU A 1 193 ? -9.101 4.440 14.518 1.00 91.25 193 GLU A N 1
ATOM 1520 C CA . GLU A 1 193 ? -9.730 5.498 15.318 1.00 91.25 193 GLU A CA 1
ATOM 1521 C C . GLU A 1 193 ? -10.277 6.631 14.444 1.00 91.25 193 GLU A C 1
ATOM 1523 O O . GLU A 1 193 ? -11.448 7.008 14.555 1.00 91.25 193 GLU A O 1
ATOM 1528 N N . ARG A 1 194 ? -9.461 7.143 13.514 1.00 87.88 194 ARG A N 1
ATOM 1529 C CA . ARG A 1 194 ? -9.860 8.251 12.630 1.00 87.88 194 ARG A CA 1
ATOM 1530 C C . ARG A 1 194 ? -11.005 7.887 11.695 1.00 87.88 194 ARG A C 1
ATOM 1532 O O . ARG A 1 194 ? -11.798 8.760 11.345 1.00 87.88 194 ARG A O 1
ATOM 1539 N N . ARG A 1 195 ? -11.111 6.616 11.311 1.00 85.62 195 ARG A N 1
ATOM 1540 C CA . ARG A 1 195 ? -12.227 6.092 10.522 1.00 85.62 195 ARG A CA 1
ATOM 1541 C C . ARG A 1 195 ? -13.535 6.076 11.317 1.00 85.62 195 ARG A C 1
ATOM 1543 O O . ARG A 1 195 ? -14.560 6.501 10.791 1.00 85.62 195 ARG 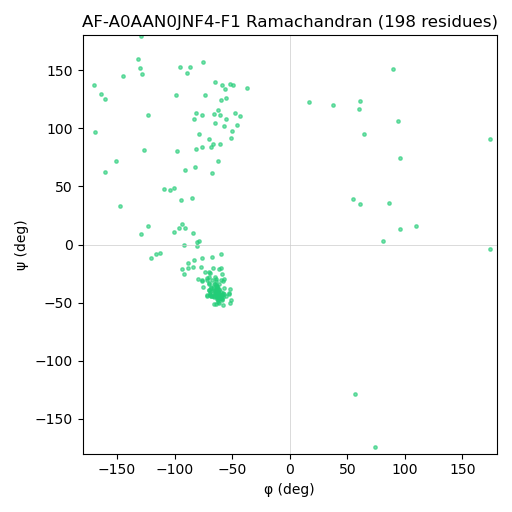A O 1
ATOM 1550 N N . LYS A 1 196 ? -13.511 5.627 12.579 1.00 79.62 196 LYS A N 1
ATOM 1551 C CA . LYS A 1 196 ? -14.713 5.545 13.435 1.00 79.62 196 LYS A CA 1
ATOM 1552 C C . LYS A 1 196 ? -15.318 6.917 13.742 1.00 79.62 196 LYS A C 1
ATOM 1554 O O . LYS A 1 196 ? -16.538 7.048 13.734 1.00 79.62 196 LYS A O 1
ATOM 1559 N N . ASN A 1 197 ? -14.485 7.941 13.924 1.00 69.81 197 ASN A N 1
ATOM 1560 C CA . ASN A 1 197 ? -14.931 9.302 14.253 1.00 69.81 197 ASN A CA 1
ATOM 1561 C C . ASN A 1 197 ? -15.712 10.009 13.128 1.00 69.81 197 ASN A C 1
ATOM 1563 O O . ASN A 1 197 ? -16.281 11.064 13.369 1.00 69.81 197 ASN A O 1
ATOM 1567 N N . ARG A 1 198 ? -15.742 9.454 11.909 1.00 62.38 198 ARG A N 1
ATOM 1568 C CA . ARG A 1 198 ? -16.498 9.994 10.764 1.00 62.38 198 ARG A CA 1
ATOM 1569 C C . ARG A 1 198 ? -17.942 9.495 10.676 1.00 62.38 198 ARG A C 1
ATOM 1571 O O . ARG A 1 198 ? -18.717 10.078 9.930 1.00 62.38 198 ARG A O 1
ATOM 1578 N N . ASN A 1 199 ? -18.276 8.419 11.390 1.00 56.28 199 ASN A N 1
ATOM 1579 C CA . ASN A 1 199 ? -19.604 7.795 11.368 1.00 56.28 199 ASN A CA 1
ATOM 1580 C C . ASN A 1 199 ? -20.458 8.185 12.591 1.00 56.28 199 ASN A C 1
ATOM 1582 O O . ASN A 1 199 ? -21.478 7.547 12.845 1.00 56.28 199 ASN A O 1
ATOM 1586 N N . LYS A 1 200 ? -20.011 9.178 13.366 1.00 44.41 200 LYS A N 1
ATOM 1587 C CA . LYS A 1 200 ? -20.702 9.757 14.518 1.00 44.41 200 LYS A CA 1
ATOM 1588 C C . LYS A 1 200 ? -21.008 11.215 14.211 1.00 44.41 200 LYS A C 1
ATOM 1590 O O . LYS A 1 200 ? -22.108 11.653 14.601 1.00 44.41 200 LYS A O 1
#

pLDDT: mean 73.99, std 23.31, range [29.58, 98.38]

Solvent-accessible surface area (backbone atoms only — not comparable to full-atom values): 12414 Å² total; per-residue (Å²): 135,83,86,80,90,80,81,92,86,84,80,87,83,92,77,76,93,78,84,78,80,82,87,76,93,75,96,77,79,86,76,60,74,67,68,61,61,57,70,78,46,48,68,56,54,51,50,50,50,51,51,50,53,49,51,49,47,64,65,44,45,65,62,53,54,63,70,72,72,67,87,69,72,88,74,82,68,79,75,75,67,78,79,86,70,78,68,84,73,67,78,73,77,86,62,87,68,67,77,51,46,71,84,48,48,69,58,51,55,52,46,40,56,75,40,63,55,64,44,86,51,34,65,61,37,34,46,58,41,20,46,52,69,71,59,49,53,51,40,58,73,76,40,93,44,48,62,54,30,35,50,53,43,51,53,44,37,34,67,47,43,84,41,6,59,82,44,63,33,35,26,71,63,26,52,35,48,21,31,41,75,71,69,39,42,73,33,26,54,49,44,55,53,62,57,56,69,73,82,112